Protein AF-0000000072018543 (afdb_homodimer)

Structure (mmCIF, N/CA/C/O backbone):
data_AF-0000000072018543-model_v1
#
loop_
_entity.id
_entity.type
_entity.pdbx_description
1 polymer 'SCAN box domain-containing protein'
#
loop_
_atom_site.group_PDB
_atom_site.id
_atom_site.type_symbol
_atom_site.label_atom_id
_atom_site.label_alt_id
_atom_site.label_comp_id
_atom_site.label_asym_id
_atom_site.label_entity_id
_atom_site.label_seq_id
_atom_site.pdbx_PDB_ins_code
_atom_site.Cartn_x
_atom_site.Cartn_y
_atom_site.Cartn_z
_atom_site.occupancy
_atom_site.B_iso_or_equiv
_atom_site.auth_seq_id
_atom_site.auth_comp_id
_atom_site.auth_asym_id
_atom_site.auth_atom_id
_atom_site.pdbx_PDB_model_num
ATOM 1 N N . MET A 1 1 ? -49.094 -39.375 -66.5 1 30.52 1 MET A N 1
ATOM 2 C CA . MET A 1 1 ? -47.906 -38.562 -66.5 1 30.52 1 MET A CA 1
ATOM 3 C C . MET A 1 1 ? -47.812 -37.625 -65.312 1 30.52 1 MET A C 1
ATOM 5 O O . MET A 1 1 ? -48.375 -36.531 -65.312 1 30.52 1 MET A O 1
ATOM 9 N N . ALA A 1 2 ? -48.031 -38.156 -64.188 1 37.81 2 ALA A N 1
ATOM 10 C CA . ALA A 1 2 ? -48.281 -37.562 -62.844 1 37.81 2 ALA A CA 1
ATOM 11 C C . ALA A 1 2 ? -47.062 -36.75 -62.375 1 37.81 2 ALA A C 1
ATOM 13 O O . ALA A 1 2 ? -45.969 -37.281 -62.25 1 37.81 2 ALA A O 1
ATOM 14 N N . THR A 1 3 ? -46.938 -35.469 -62.875 1 37.09 3 THR A N 1
ATOM 15 C CA . THR A 1 3 ? -45.906 -34.469 -62.625 1 37.09 3 THR A CA 1
ATOM 16 C C . THR A 1 3 ? -45.719 -34.25 -61.125 1 37.09 3 THR A C 1
ATOM 18 O O . THR A 1 3 ? -46.656 -33.812 -60.438 1 37.09 3 THR A O 1
ATOM 21 N N . ASP A 1 4 ? -45.156 -35.188 -60.406 1 33.31 4 ASP A N 1
ATOM 22 C CA . ASP A 1 4 ? -44.844 -35.188 -59 1 33.31 4 ASP A CA 1
ATOM 23 C C . ASP A 1 4 ? -44.156 -33.906 -58.562 1 33.31 4 ASP A C 1
ATOM 25 O O . ASP A 1 4 ? -43.156 -33.5 -59.156 1 33.31 4 ASP A O 1
ATOM 29 N N . LEU A 1 5 ? -44.938 -32.844 -58.281 1 35.66 5 LEU A N 1
ATOM 30 C CA . LEU A 1 5 ? -44.562 -31.562 -57.719 1 35.66 5 LEU A CA 1
ATOM 31 C C . LEU A 1 5 ? -43.594 -31.734 -56.562 1 35.66 5 LEU A C 1
ATOM 33 O O . LEU A 1 5 ? -43.938 -32.312 -55.531 1 35.66 5 LEU A O 1
ATOM 37 N N . ILE A 1 6 ? -42.312 -32.125 -56.812 1 38.75 6 ILE A N 1
ATOM 38 C CA . ILE A 1 6 ? -41.219 -32.219 -55.844 1 38.75 6 ILE A CA 1
ATOM 39 C C . ILE A 1 6 ? -41.156 -30.906 -55.031 1 38.75 6 ILE A C 1
ATOM 41 O O . ILE A 1 6 ? -40.906 -29.844 -55.594 1 38.75 6 ILE A O 1
ATOM 45 N N . GLN A 1 7 ? -42.125 -30.578 -54.188 1 34.66 7 GLN A N 1
ATOM 46 C CA . GLN A 1 7 ? -42 -29.438 -53.281 1 34.66 7 GLN A CA 1
ATOM 47 C C . GLN A 1 7 ? -40.625 -29.422 -52.594 1 34.66 7 GLN A C 1
ATOM 49 O O . GLN A 1 7 ? -40.281 -30.391 -51.906 1 34.66 7 GLN A O 1
ATOM 54 N N . GLU A 1 8 ? -39.562 -28.859 -53.125 1 34.97 8 GLU A N 1
ATOM 55 C CA . GLU A 1 8 ? -38.25 -28.609 -52.562 1 34.97 8 GLU A CA 1
ATOM 56 C C . GLU A 1 8 ? -38.312 -27.984 -51.188 1 34.97 8 GLU A C 1
ATOM 58 O O . GLU A 1 8 ? -38.969 -26.953 -51 1 34.97 8 GLU A O 1
ATOM 63 N N . GLY A 1 9 ? -38.5 -28.703 -50.125 1 35.47 9 GLY A N 1
ATOM 64 C CA . GLY A 1 9 ? -38.469 -28.312 -48.719 1 35.47 9 GLY A CA 1
ATOM 65 C C . GLY A 1 9 ? -37.312 -27.375 -48.406 1 35.47 9 GLY A C 1
ATOM 66 O O . GLY A 1 9 ? -36.156 -27.656 -48.75 1 35.47 9 GLY A O 1
ATOM 67 N N . GLN A 1 10 ? -37.5 -26.047 -48.469 1 36.09 10 GLN A N 1
ATOM 68 C CA . GLN A 1 10 ? -36.562 -24.984 -48.094 1 36.09 10 GLN A CA 1
ATOM 69 C C . GLN A 1 10 ? -35.906 -25.297 -46.75 1 36.09 10 GLN A C 1
ATOM 71 O O . GLN A 1 10 ? -36.562 -25.578 -45.75 1 36.09 10 GLN A O 1
ATOM 76 N N . GLN A 1 11 ? -34.875 -26.109 -46.719 1 34.44 11 GLN A N 1
ATOM 77 C CA . GLN A 1 11 ? -34.031 -26.328 -45.531 1 34.44 11 GLN A CA 1
ATOM 78 C C . GLN A 1 11 ? -33.688 -25 -44.844 1 34.44 11 GLN A C 1
ATOM 80 O O . GLN A 1 11 ? -33.188 -24.078 -45.5 1 34.44 11 GLN A O 1
ATOM 85 N N . GLU A 1 12 ? -34.562 -24.484 -44 1 39.22 12 GLU A N 1
ATOM 86 C CA . GLU A 1 12 ? -34.219 -23.375 -43.125 1 39.22 12 GLU A CA 1
ATOM 87 C C . GLU A 1 12 ? -32.781 -23.5 -42.594 1 39.22 12 GLU A C 1
ATOM 89 O O . GLU A 1 12 ? -32.406 -24.547 -42.062 1 39.22 12 GLU A O 1
ATOM 94 N N . GLY A 1 13 ? -31.797 -22.953 -43.25 1 35.72 13 GLY A N 1
ATOM 95 C CA . GLY A 1 13 ? -30.422 -22.875 -42.812 1 35.72 13 GLY A CA 1
ATOM 96 C C . GLY A 1 13 ? -30.281 -22.672 -41.312 1 35.72 13 GLY A C 1
ATOM 97 O O . GLY A 1 13 ? -31.25 -22.312 -40.656 1 35.72 13 GLY A O 1
ATOM 98 N N . PRO A 1 14 ? -29.312 -23.453 -40.75 1 40.31 14 PRO A N 1
ATOM 99 C CA . PRO A 1 14 ? -29.078 -23.359 -39.312 1 40.31 14 PRO A CA 1
ATOM 100 C C . PRO A 1 14 ? -29.156 -21.938 -38.781 1 40.31 14 PRO A C 1
ATOM 102 O O . PRO A 1 14 ? -28.812 -20.984 -39.469 1 40.31 14 PRO A O 1
ATOM 105 N N . ALA A 1 15 ? -30.156 -21.578 -38.031 1 37.12 15 ALA A N 1
ATOM 106 C CA . ALA A 1 15 ? -30.219 -20.344 -37.219 1 37.12 15 ALA A CA 1
ATOM 107 C C . ALA A 1 15 ? -28.828 -19.953 -36.75 1 37.12 15 ALA A C 1
ATOM 109 O O . ALA A 1 15 ? -28.141 -20.75 -36.094 1 37.12 15 ALA A O 1
ATOM 110 N N . MET A 1 16 ? -28.047 -19.172 -37.5 1 35.56 16 MET A N 1
ATOM 111 C CA . MET A 1 16 ? -26.875 -18.531 -36.906 1 35.56 16 MET A CA 1
ATOM 112 C C . MET A 1 16 ? -27.172 -18.047 -35.5 1 35.56 16 MET A C 1
ATOM 114 O O . MET A 1 16 ? -28.047 -17.188 -35.312 1 35.56 16 MET A O 1
ATOM 118 N N . VAL A 1 17 ? -27.188 -18.859 -34.562 1 33.62 17 VAL A N 1
ATOM 119 C CA . VAL A 1 17 ? -27.156 -18.406 -33.156 1 33.62 17 VAL A CA 1
ATOM 120 C C . VAL A 1 17 ? -26.312 -17.125 -33.062 1 33.62 17 VAL A C 1
ATOM 122 O O . VAL A 1 17 ? -25.125 -17.141 -33.406 1 33.62 17 VAL A O 1
ATOM 125 N N . LYS A 1 18 ? -26.828 -15.953 -33.375 1 33.81 18 LYS A N 1
ATOM 126 C CA . LYS A 1 18 ? -26.188 -14.711 -32.938 1 33.81 18 LYS A CA 1
ATOM 127 C C . LYS A 1 18 ? -25.531 -14.883 -31.562 1 33.81 18 LYS A C 1
ATOM 129 O O . LYS A 1 18 ? -26.203 -15.047 -30.547 1 33.81 18 LYS A O 1
ATOM 134 N N . VAL A 1 19 ? -24.5 -15.648 -31.469 1 35.28 19 VAL A N 1
ATOM 135 C CA . VAL A 1 19 ? -23.672 -15.57 -30.266 1 35.28 19 VAL A CA 1
ATOM 136 C C . VAL A 1 19 ? -23.688 -14.141 -29.734 1 35.28 19 VAL A C 1
ATOM 138 O O . VAL A 1 19 ? -23.312 -13.195 -30.438 1 35.28 19 VAL A O 1
ATOM 141 N N . GLU A 1 20 ? -24.5 -13.648 -28.969 1 36.84 20 GLU A N 1
ATOM 142 C CA . GLU A 1 20 ? -24.438 -12.461 -28.109 1 36.84 20 GLU A CA 1
ATOM 143 C C . GLU A 1 20 ? -23.016 -12.141 -27.703 1 36.84 20 GLU A C 1
ATOM 145 O O . GLU A 1 20 ? -22.562 -12.57 -26.641 1 36.84 20 GLU A O 1
ATOM 150 N N . GLU A 1 21 ? -22.016 -12.305 -28.391 1 42.59 21 GLU A N 1
ATOM 151 C CA . GLU A 1 21 ? -20.609 -11.914 -28.312 1 42.59 21 GLU A CA 1
ATOM 152 C C . GLU A 1 21 ? -20.469 -10.492 -27.781 1 42.59 21 GLU A C 1
ATOM 154 O O . GLU A 1 21 ? -19.391 -10.102 -27.328 1 42.59 21 GLU A O 1
ATOM 159 N N . ASP A 1 22 ? -21.453 -9.695 -27.953 1 43.91 22 ASP A N 1
ATOM 160 C CA . ASP A 1 22 ? -21.281 -8.289 -27.578 1 43.91 22 ASP A CA 1
ATOM 161 C C . ASP A 1 22 ? -21.141 -8.133 -26.062 1 43.91 22 ASP A C 1
ATOM 163 O O . ASP A 1 22 ? -20.422 -7.262 -25.594 1 43.91 22 ASP A O 1
ATOM 167 N N . HIS A 1 23 ? -21.953 -8.922 -25.359 1 47.19 23 HIS A N 1
ATOM 168 C CA . HIS A 1 23 ? -21.906 -8.734 -23.906 1 47.19 23 HIS A CA 1
ATOM 169 C C . HIS A 1 23 ? -20.562 -9.172 -23.344 1 47.19 23 HIS A C 1
ATOM 171 O O . HIS A 1 23 ? -20.031 -8.539 -22.422 1 47.19 23 HIS A O 1
ATOM 177 N N . PHE A 1 24 ? -20.031 -10.266 -23.812 1 44.81 24 PHE A N 1
ATOM 178 C CA . PHE A 1 24 ? -18.75 -10.75 -23.312 1 44.81 24 PHE A CA 1
ATOM 179 C C . PHE A 1 24 ? -17.641 -9.766 -23.656 1 44.81 24 PHE A C 1
ATOM 181 O O . PHE A 1 24 ? -16.766 -9.5 -22.828 1 44.81 24 PHE A O 1
ATOM 188 N N . TYR A 1 25 ? -17.625 -9.211 -24.922 1 47.44 25 TYR A N 1
ATOM 189 C CA . TYR A 1 25 ? -16.609 -8.25 -25.328 1 47.44 25 TYR A CA 1
ATOM 190 C C . TYR A 1 25 ? -16.719 -6.969 -24.516 1 47.44 25 TYR A C 1
ATOM 192 O O . TYR A 1 25 ? -15.695 -6.332 -24.203 1 47.44 25 TYR A O 1
ATOM 200 N N . VAL A 1 26 ? -18 -6.613 -24.156 1 47.72 26 VAL A N 1
ATOM 201 C CA . VAL A 1 26 ? -18.219 -5.387 -23.391 1 47.72 26 VAL A CA 1
ATOM 202 C C . VAL A 1 26 ? -17.75 -5.59 -21.953 1 47.72 26 VAL A C 1
ATOM 204 O O . VAL A 1 26 ? -17.047 -4.738 -21.391 1 47.72 26 VAL A O 1
ATOM 207 N N . GLN A 1 27 ? -18.062 -6.816 -21.469 1 52.47 27 GLN A N 1
ATOM 208 C CA . GLN A 1 27 ? -17.672 -7.074 -20.094 1 52.47 27 GLN A CA 1
ATOM 209 C C . GLN A 1 27 ? -16.156 -7.141 -19.953 1 52.47 27 GLN A C 1
ATOM 211 O O . GLN A 1 27 ? -15.594 -6.57 -19.016 1 52.47 27 GLN A O 1
ATOM 216 N N . GLU A 1 28 ? -15.555 -7.773 -20.984 1 57.38 28 GLU A N 1
ATOM 217 C CA . GLU A 1 28 ? -14.102 -7.859 -20.969 1 57.38 28 GLU A CA 1
ATOM 218 C C . GLU A 1 28 ? -13.461 -6.492 -21.203 1 57.38 28 GLU A C 1
ATOM 220 O O . GLU A 1 28 ? -12.477 -6.141 -20.547 1 57.38 28 GLU A O 1
ATOM 225 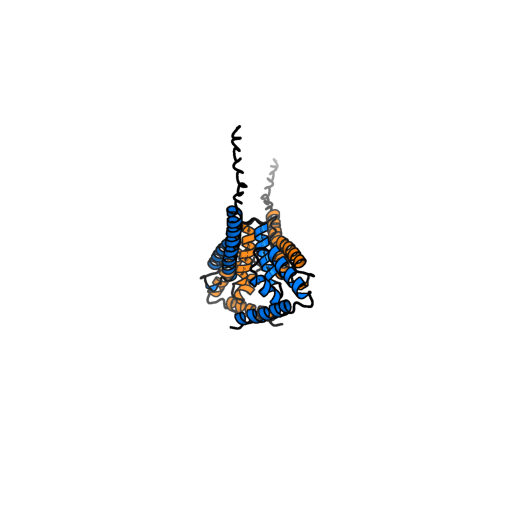N N . THR A 1 29 ? -14.117 -5.77 -22.109 1 57.16 29 THR A N 1
ATOM 226 C CA . THR A 1 29 ? -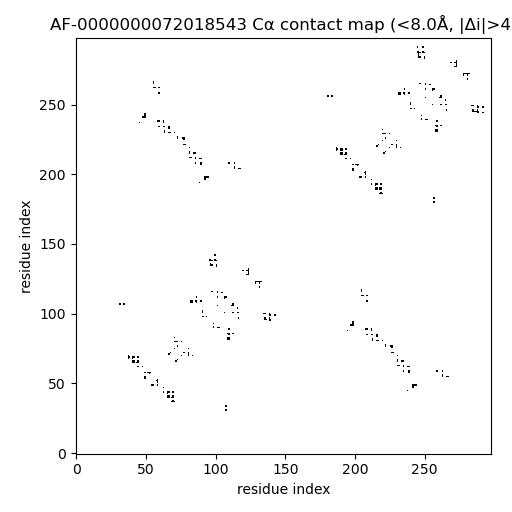13.602 -4.43 -22.375 1 57.16 29 THR A CA 1
ATOM 227 C C . THR A 1 29 ? -13.727 -3.547 -21.141 1 57.16 29 THR A C 1
ATOM 229 O O . THR A 1 29 ? -12.797 -2.811 -20.797 1 57.16 29 THR A O 1
ATOM 232 N N . ASP A 1 30 ? -14.906 -3.691 -20.516 1 62.5 30 ASP A N 1
ATOM 233 C CA . ASP A 1 30 ? -15.117 -2.893 -19.312 1 62.5 30 ASP A CA 1
ATOM 234 C C . ASP A 1 30 ? -14.156 -3.307 -18.203 1 62.5 30 ASP A C 1
ATOM 236 O O . ASP A 1 30 ? -13.625 -2.455 -17.484 1 62.5 30 ASP A O 1
ATOM 240 N N . LEU A 1 31 ? -14 -4.59 -18.125 1 60.69 31 LEU A N 1
ATOM 241 C CA . LEU A 1 31 ? -13.062 -5.086 -17.125 1 60.69 31 LEU A CA 1
ATOM 242 C C . LEU A 1 31 ? -11.641 -4.645 -17.438 1 60.69 31 LEU A C 1
ATOM 244 O O . LEU A 1 31 ? -10.891 -4.254 -16.531 1 60.69 31 LEU A O 1
ATOM 248 N N . GLN A 1 32 ? -11.375 -4.738 -18.734 1 64.25 32 GLN A N 1
ATOM 249 C CA . GLN A 1 32 ? -10.055 -4.309 -19.172 1 64.25 32 GLN A CA 1
ATOM 250 C C . GLN A 1 32 ? -9.875 -2.801 -18.984 1 64.25 32 GLN A C 1
ATOM 252 O O . GLN A 1 32 ? -8.828 -2.344 -18.531 1 64.25 32 GLN A O 1
ATOM 257 N N . LEU A 1 33 ? -10.898 -2.164 -19.344 1 65.81 33 LEU A N 1
ATOM 258 C CA . LEU A 1 33 ? -10.859 -0.716 -19.188 1 65.81 33 LEU A CA 1
ATOM 259 C C . LEU A 1 33 ? -10.758 -0.34 -17.703 1 65.81 33 LEU A C 1
ATOM 261 O O . LEU A 1 33 ? -9.977 0.538 -17.328 1 65.81 33 LEU A O 1
ATOM 265 N N . ASN A 1 34 ? -11.414 -1.122 -16.953 1 74.5 34 ASN A N 1
ATOM 266 C CA . ASN A 1 34 ? -11.391 -0.886 -15.516 1 74.5 34 ASN A CA 1
ATOM 267 C C . ASN A 1 34 ? -10.016 -1.187 -14.922 1 74.5 34 ASN A C 1
ATOM 269 O O . ASN A 1 34 ? -9.523 -0.437 -14.078 1 74.5 34 ASN A O 1
ATOM 273 N N . SER A 1 35 ? -9.5 -2.162 -15.492 1 77.06 35 SER A N 1
ATOM 274 C CA . SER A 1 35 ? -8.18 -2.553 -15.008 1 77.06 35 SER A CA 1
ATOM 275 C C . SER A 1 35 ? -7.125 -1.525 -15.391 1 77.06 35 SER A C 1
ATOM 277 O O . SER A 1 35 ? -6.258 -1.181 -14.586 1 77.06 35 SER A O 1
ATOM 279 N N . GLN A 1 36 ? -7.25 -1.11 -16.656 1 79.75 36 GLN A N 1
ATOM 280 C CA . GLN A 1 36 ? -6.309 -0.105 -17.125 1 79.75 36 GLN A CA 1
ATOM 281 C C . GLN A 1 36 ? -6.449 1.197 -16.344 1 79.75 36 GLN A C 1
ATOM 283 O O . GLN A 1 36 ? -5.449 1.805 -15.961 1 79.75 36 GLN A O 1
ATOM 288 N N . SER A 1 37 ? -7.625 1.51 -16.156 1 85.19 37 SER A N 1
ATOM 289 C CA . SER A 1 37 ? -7.895 2.715 -15.375 1 85.19 37 SER A CA 1
ATOM 290 C C . SER A 1 37 ? -7.363 2.582 -13.953 1 85.19 37 SER A C 1
ATOM 292 O O . SER A 1 37 ? -6.742 3.506 -13.43 1 85.19 37 SER A O 1
ATOM 294 N N . ASN A 1 38 ? -7.574 1.46 -13.438 1 87 38 ASN A N 1
ATOM 295 C CA . ASN A 1 38 ? -7.113 1.222 -12.078 1 87 38 ASN A CA 1
ATOM 296 C C . ASN A 1 38 ? -5.598 1.356 -11.961 1 87 38 ASN A C 1
ATOM 298 O O . ASN A 1 38 ? -5.09 1.883 -10.969 1 87 38 ASN A O 1
ATOM 302 N N . GLN A 1 39 ? -4.93 0.903 -12.984 1 87.94 39 GLN A N 1
ATOM 303 C CA . GLN A 1 39 ? -3.475 1.002 -13 1 87.94 39 GLN A CA 1
ATOM 304 C C . GLN A 1 39 ? -3.023 2.459 -13.016 1 87.94 39 GLN A C 1
ATOM 306 O O . GLN A 1 39 ? -2.062 2.826 -12.336 1 87.94 39 GLN A O 1
ATOM 311 N N . ILE A 1 40 ? -3.705 3.221 -13.766 1 91.94 40 ILE A N 1
ATOM 312 C CA . ILE A 1 40 ? -3.383 4.641 -13.852 1 91.94 40 ILE A CA 1
ATOM 313 C C . ILE A 1 40 ? -3.625 5.309 -12.5 1 91.94 40 ILE A C 1
ATOM 315 O O . ILE A 1 40 ? -2.773 6.055 -12.008 1 91.94 40 ILE A O 1
ATOM 319 N N . PHE A 1 41 ? -4.73 5.047 -11.906 1 94.19 41 PHE A N 1
ATOM 320 C CA . PHE A 1 41 ? -5.07 5.637 -10.617 1 94.19 41 PHE A CA 1
ATOM 321 C C . PHE A 1 41 ? -4.113 5.16 -9.539 1 94.19 41 PHE A C 1
ATOM 323 O O . PHE A 1 41 ? -3.693 5.941 -8.68 1 94.19 41 PHE A O 1
ATOM 330 N N . HIS A 1 42 ? -3.811 3.924 -9.625 1 93.94 42 HIS A N 1
ATOM 331 C CA . HIS A 1 42 ? -2.826 3.355 -8.711 1 93.94 42 HIS A CA 1
ATOM 332 C C . HIS A 1 42 ? -1.497 4.098 -8.805 1 93.94 42 HIS A C 1
ATOM 334 O O . HIS A 1 42 ? -0.905 4.449 -7.777 1 93.94 42 HIS A O 1
ATOM 340 N N . GLN A 1 43 ? -1.022 4.332 -10.016 1 92.62 43 GLN A N 1
ATOM 341 C CA . GLN A 1 43 ? 0.244 5.023 -10.234 1 92.62 43 GLN A CA 1
ATOM 342 C C . GLN A 1 43 ? 0.186 6.457 -9.719 1 92.62 43 GLN A C 1
ATOM 344 O O . GLN A 1 43 ? 1.146 6.949 -9.125 1 92.62 43 GLN A O 1
ATOM 349 N N . ARG A 1 44 ? -0.891 7.086 -9.953 1 94.75 44 ARG A N 1
ATOM 350 C CA . ARG A 1 44 ? -1.058 8.461 -9.484 1 94.75 44 ARG A CA 1
ATOM 351 C C . ARG A 1 44 ? -1.008 8.531 -7.961 1 94.75 44 ARG A C 1
ATOM 353 O O . ARG A 1 44 ? -0.448 9.477 -7.398 1 94.75 44 ARG A O 1
ATOM 360 N N . PHE A 1 45 ? -1.62 7.562 -7.375 1 96.81 45 PHE A N 1
ATOM 361 C CA . PHE A 1 45 ? -1.646 7.5 -5.918 1 96.81 45 PHE A CA 1
ATOM 362 C C . PHE A 1 45 ? -0.25 7.246 -5.359 1 96.81 45 PHE A C 1
ATOM 364 O O . PHE A 1 45 ? 0.174 7.91 -4.41 1 96.81 45 PHE A O 1
ATOM 371 N N . ARG A 1 46 ? 0.479 6.371 -5.992 1 94.12 46 ARG A N 1
ATOM 372 C CA . ARG A 1 46 ? 1.782 5.965 -5.473 1 94.12 46 ARG A CA 1
ATOM 373 C C . ARG A 1 46 ? 2.865 6.961 -5.879 1 94.12 46 ARG A C 1
ATOM 375 O O . ARG A 1 46 ? 3.867 7.113 -5.176 1 94.12 46 ARG A O 1
ATOM 382 N N . LEU A 1 47 ? 2.707 7.648 -6.938 1 93.75 47 LEU A N 1
ATOM 383 C CA . LEU A 1 47 ? 3.727 8.562 -7.438 1 93.75 47 LEU A CA 1
ATOM 384 C C . LEU A 1 47 ? 3.467 9.984 -6.957 1 93.75 47 LEU A C 1
ATOM 386 O O . LEU A 1 47 ? 4.262 10.891 -7.223 1 93.75 47 LEU A O 1
ATOM 390 N N . PHE A 1 48 ? 2.439 10.18 -6.246 1 96.56 48 PHE A N 1
ATOM 391 C CA . PHE A 1 48 ? 2.154 11.492 -5.68 1 96.56 48 PHE A CA 1
ATOM 392 C C . PHE A 1 48 ? 3.295 11.953 -4.781 1 96.56 48 PHE A C 1
ATOM 394 O O . PHE A 1 48 ? 3.854 11.156 -4.02 1 96.56 48 PHE A O 1
ATOM 401 N N . ARG A 1 49 ? 3.592 13.25 -4.883 1 94.81 49 ARG A N 1
ATOM 402 C CA . ARG A 1 49 ? 4.699 13.789 -4.102 1 94.81 49 ARG A CA 1
ATOM 403 C C . ARG A 1 49 ? 4.207 14.836 -3.107 1 94.81 49 ARG A C 1
ATOM 405 O O . ARG A 1 49 ? 3.332 15.648 -3.428 1 94.81 49 ARG A O 1
ATOM 412 N N . TYR A 1 50 ? 4.855 14.82 -2.027 1 94.44 50 TYR A N 1
ATOM 413 C CA . TYR A 1 50 ? 4.516 15.773 -0.977 1 94.44 50 TYR A CA 1
ATOM 414 C C . TYR A 1 50 ? 4.695 17.203 -1.465 1 94.44 50 TYR A C 1
ATOM 416 O O . TYR A 1 50 ? 3.889 18.094 -1.143 1 94.44 50 TYR A O 1
ATOM 424 N N . GLN A 1 51 ? 5.648 17.391 -2.234 1 91.31 51 GLN A N 1
ATOM 425 C CA . GLN A 1 51 ? 6.031 18.719 -2.703 1 91.31 51 GLN A CA 1
ATOM 426 C C . GLN A 1 51 ? 4.949 19.312 -3.596 1 91.31 51 GLN A C 1
ATOM 428 O O . GLN A 1 51 ? 4.941 20.516 -3.846 1 91.31 51 GLN A O 1
ATOM 433 N N . GLU A 1 52 ? 4.109 18.531 -4.105 1 91.75 52 GLU A N 1
ATOM 434 C CA . GLU A 1 52 ? 3.035 18.984 -4.984 1 91.75 52 GLU A CA 1
ATOM 435 C C . GLU A 1 52 ? 1.979 19.766 -4.207 1 91.75 52 GLU A C 1
ATOM 437 O O . GLU A 1 52 ? 1.059 20.344 -4.797 1 91.75 52 GLU A O 1
ATOM 442 N N . THR A 1 53 ? 2.121 19.859 -2.922 1 93.75 53 THR A N 1
ATOM 443 C CA . THR A 1 53 ? 1.144 20.547 -2.078 1 93.75 53 THR A CA 1
ATOM 444 C C . THR A 1 53 ? 1.836 21.469 -1.083 1 93.75 53 THR A C 1
ATOM 446 O O . THR A 1 53 ? 2.998 21.25 -0.731 1 93.75 53 THR A O 1
ATOM 449 N N . PRO A 1 54 ? 1.146 22.453 -0.551 1 92.31 54 PRO A N 1
ATOM 450 C CA . PRO A 1 54 ? 1.76 23.453 0.326 1 92.31 54 PRO A CA 1
ATOM 451 C C . PRO A 1 54 ? 1.991 22.938 1.743 1 92.31 54 PRO A C 1
ATOM 453 O O . PRO A 1 54 ? 2.809 23.5 2.482 1 92.31 54 PRO A O 1
ATOM 456 N N . GLY A 1 55 ? 1.251 21.875 2.107 1 93.69 55 GLY A N 1
ATOM 457 C CA . GLY A 1 55 ? 1.358 21.391 3.473 1 93.69 55 GLY A CA 1
ATOM 458 C C . GLY A 1 55 ? 0.822 19.984 3.645 1 93.69 55 GLY A C 1
ATOM 459 O O . GLY A 1 55 ? 0.298 19.391 2.697 1 93.69 55 GLY A O 1
ATOM 460 N N . PRO A 1 56 ? 0.956 19.562 4.871 1 95.94 56 PRO A N 1
ATOM 461 C CA . PRO A 1 56 ? 0.594 18.156 5.129 1 95.94 56 PRO A CA 1
ATOM 462 C C . PRO A 1 56 ? -0.91 17.922 5.039 1 95.94 56 PRO A C 1
ATOM 464 O O . PRO A 1 56 ? -1.338 16.844 4.59 1 95.94 56 PRO A O 1
ATOM 467 N N . ARG A 1 57 ? -1.714 18.875 5.445 1 97 57 ARG A N 1
ATOM 468 C CA . ARG A 1 57 ? -3.162 18.688 5.398 1 97 57 ARG A CA 1
ATOM 469 C C . ARG A 1 57 ? -3.654 18.578 3.961 1 97 57 ARG A C 1
ATOM 471 O O . ARG A 1 57 ? -4.473 17.703 3.652 1 97 57 ARG A O 1
ATOM 478 N N . GLU A 1 58 ? -3.119 19.422 3.104 1 97.31 58 GLU A N 1
ATOM 479 C CA . GLU A 1 58 ? -3.486 19.359 1.691 1 97.31 58 GLU A CA 1
ATOM 480 C C . GLU A 1 58 ? -2.936 18.109 1.026 1 97.31 58 GLU A C 1
ATOM 482 O O . GLU A 1 58 ? -3.594 17.516 0.167 1 97.31 58 GLU A O 1
ATOM 487 N N . ALA A 1 59 ? -1.702 17.75 1.386 1 97.06 59 ALA A N 1
ATOM 488 C CA . ALA A 1 59 ? -1.126 16.516 0.863 1 97.06 59 ALA A CA 1
ATOM 489 C C . ALA A 1 59 ? -1.996 15.312 1.216 1 97.06 59 ALA A C 1
ATOM 491 O O . ALA A 1 59 ? -2.275 14.469 0.361 1 97.06 59 ALA A O 1
ATOM 492 N N . LEU A 1 60 ? -2.455 15.266 2.438 1 97.94 60 LEU A N 1
ATOM 493 C CA . LEU A 1 60 ? -3.299 14.164 2.889 1 97.94 60 LEU A CA 1
ATOM 494 C C . LEU A 1 60 ? -4.629 14.156 2.139 1 97.94 60 LEU A C 1
ATOM 496 O O . LEU A 1 60 ? -5.129 13.094 1.769 1 97.94 60 LEU A O 1
ATOM 500 N N . ARG A 1 61 ? -5.184 15.25 1.927 1 97.38 61 ARG A N 1
ATOM 501 C CA . ARG A 1 61 ? -6.445 15.367 1.201 1 97.38 61 ARG A CA 1
ATOM 502 C C . ARG A 1 61 ? -6.312 14.844 -0.223 1 97.38 61 ARG A C 1
ATOM 504 O O . ARG A 1 61 ? -7.16 14.078 -0.69 1 97.38 61 ARG A O 1
ATOM 511 N N . ARG A 1 62 ? -5.273 15.266 -0.883 1 97 62 ARG A N 1
ATOM 512 C CA . ARG A 1 62 ? -5.023 14.828 -2.252 1 97 62 ARG A CA 1
ATOM 513 C C . ARG A 1 62 ? -4.805 13.312 -2.312 1 97 62 ARG A C 1
ATOM 515 O O . ARG A 1 62 ? -5.336 12.641 -3.197 1 97 62 ARG A O 1
ATOM 522 N N . LEU A 1 63 ? -4.074 12.828 -1.358 1 97.62 63 LEU A N 1
ATOM 523 C CA . LEU A 1 63 ? -3.826 11.398 -1.307 1 97.62 63 LEU A CA 1
ATOM 524 C C . LEU A 1 63 ? -5.125 10.625 -1.104 1 97.62 63 LEU A C 1
ATOM 526 O O . LEU A 1 63 ? -5.328 9.57 -1.706 1 97.62 63 LEU A O 1
ATOM 530 N N . ARG A 1 64 ? -5.961 11.125 -0.288 1 97.56 64 ARG A N 1
ATOM 531 C CA . ARG A 1 64 ? -7.246 10.477 -0.052 1 97.56 64 ARG A CA 1
ATOM 532 C C . ARG A 1 64 ? -8.078 10.422 -1.33 1 97.56 64 ARG A C 1
ATOM 534 O O . ARG A 1 64 ? -8.711 9.414 -1.621 1 97.56 64 ARG A O 1
ATOM 541 N N . GLU A 1 65 ? -8.039 11.484 -2.012 1 97.38 65 GLU A N 1
ATOM 542 C CA . GLU A 1 65 ? -8.766 11.531 -3.277 1 97.38 65 GLU A CA 1
ATOM 543 C C . GLU A 1 65 ? -8.195 10.531 -4.277 1 97.38 65 GLU A C 1
ATOM 545 O O . GLU A 1 65 ? -8.945 9.781 -4.906 1 97.38 65 GLU A O 1
ATOM 550 N N . LEU A 1 66 ? -6.914 10.555 -4.395 1 96.44 66 LEU A N 1
ATOM 551 C CA . LEU A 1 66 ? -6.246 9.625 -5.301 1 96.44 66 LEU A CA 1
ATOM 552 C C . LEU A 1 66 ? -6.488 8.18 -4.875 1 96.44 66 LEU A C 1
ATOM 554 O O . LEU A 1 66 ? -6.73 7.312 -5.711 1 96.44 66 LEU A O 1
ATOM 558 N N . GLY A 1 67 ? -6.328 7.941 -3.529 1 97.5 67 GLY A N 1
ATOM 559 C CA . GLY A 1 67 ? -6.617 6.613 -3.016 1 97.5 67 GLY A CA 1
ATOM 560 C C . GLY A 1 67 ? -8.031 6.152 -3.316 1 97.5 67 GLY A C 1
ATOM 561 O O . GLY A 1 67 ? -8.25 4.988 -3.666 1 97.5 67 GLY A O 1
ATOM 562 N N . ARG A 1 68 ? -8.93 6.961 -3.176 1 96.56 68 ARG A N 1
ATOM 563 C CA . ARG A 1 68 ? -10.32 6.648 -3.475 1 96.56 68 ARG A CA 1
ATOM 564 C C . ARG A 1 68 ? -10.5 6.281 -4.945 1 96.56 68 ARG A C 1
ATOM 566 O O . ARG A 1 68 ? -11.242 5.355 -5.273 1 96.56 68 ARG A O 1
ATOM 573 N N . GLN A 1 69 ? -9.883 7.012 -5.789 1 95.31 69 GLN A N 1
ATOM 574 C CA . GLN A 1 69 ? -9.945 6.711 -7.215 1 95.31 69 GLN A CA 1
ATOM 575 C C . GLN A 1 69 ? -9.344 5.34 -7.512 1 95.31 69 GLN A C 1
ATOM 577 O O . GLN A 1 69 ? -9.891 4.582 -8.32 1 95.31 69 GLN A O 1
ATOM 582 N N . TRP A 1 70 ? -8.289 5.078 -6.805 1 95.44 70 TRP A N 1
ATOM 583 C CA . TRP A 1 70 ? -7.598 3.811 -7.016 1 95.44 70 TRP A CA 1
ATOM 584 C C . TRP A 1 70 ? -8.422 2.643 -6.48 1 95.44 70 TRP A C 1
ATOM 586 O O . TRP A 1 70 ? -8.727 1.701 -7.219 1 95.44 70 TRP A O 1
ATOM 596 N N . LEU A 1 71 ? -8.844 2.701 -5.27 1 95.19 71 LEU A N 1
ATOM 597 C CA . LEU A 1 71 ? -9.508 1.584 -4.609 1 95.19 71 LEU A CA 1
ATOM 598 C C . LEU A 1 71 ? -10.977 1.517 -5.008 1 95.19 71 LEU A C 1
ATOM 600 O O . LEU A 1 71 ? -11.625 0.476 -4.852 1 95.19 71 LEU A O 1
ATOM 604 N N . SER A 1 72 ? -11.516 2.602 -5.449 1 93.94 72 SER A N 1
ATOM 605 C CA . SER A 1 72 ? -12.898 2.691 -5.891 1 93.94 72 SER A CA 1
ATOM 606 C C . SER A 1 72 ? -13.836 1.977 -4.918 1 93.94 72 SER A C 1
ATOM 608 O O . SER A 1 72 ? -14.578 1.075 -5.316 1 93.94 72 SER A O 1
ATOM 610 N N . PRO A 1 73 ? -13.961 2.492 -3.686 1 94.12 73 PRO A N 1
ATOM 611 C CA . PRO A 1 73 ? -14.797 1.847 -2.674 1 94.12 73 PRO A CA 1
ATOM 612 C C . PRO A 1 73 ? -16.281 1.824 -3.062 1 94.12 73 PRO A C 1
ATOM 614 O O . PRO A 1 73 ? -17.047 1.022 -2.529 1 94.12 73 PRO A O 1
ATOM 617 N N . GLU A 1 74 ? -16.703 2.654 -3.955 1 93 74 GLU A N 1
ATOM 618 C CA . GLU A 1 74 ? -18.078 2.695 -4.406 1 93 74 GLU A CA 1
ATOM 619 C C . GLU A 1 74 ? -18.422 1.478 -5.262 1 93 74 GLU A C 1
ATOM 621 O O . GLU A 1 74 ? -19.578 1.042 -5.301 1 93 74 GLU A O 1
ATOM 626 N N . THR A 1 75 ? -17.438 0.957 -5.93 1 92.62 75 THR A N 1
ATOM 627 C CA . THR A 1 75 ? -17.688 -0.136 -6.863 1 92.62 75 THR A CA 1
ATOM 628 C C . THR A 1 75 ? -17.078 -1.436 -6.348 1 92.62 75 THR A C 1
ATOM 630 O O . THR A 1 75 ? -17.609 -2.518 -6.586 1 92.62 75 THR A O 1
ATOM 633 N N . HIS A 1 76 ? -16.016 -1.307 -5.535 1 94.31 76 HIS A N 1
ATOM 634 C CA . HIS A 1 76 ? -15.297 -2.488 -5.074 1 94.31 76 HIS A CA 1
ATOM 635 C C . HIS A 1 76 ? -15.727 -2.877 -3.664 1 94.31 76 HIS A C 1
ATOM 637 O O . HIS A 1 76 ? -16 -2.008 -2.83 1 94.31 76 HIS A O 1
ATOM 643 N N . THR A 1 77 ? -15.773 -4.211 -3.514 1 95.12 77 THR A N 1
ATOM 644 C CA . THR A 1 77 ? -16.031 -4.719 -2.17 1 95.12 77 THR A CA 1
ATOM 645 C C . THR A 1 77 ? -14.75 -4.691 -1.33 1 95.12 77 THR A C 1
ATOM 647 O O . THR A 1 77 ? -13.672 -4.406 -1.846 1 95.12 77 THR A O 1
ATOM 650 N N . LYS A 1 78 ? -14.867 -4.98 -0.072 1 97 78 LYS A N 1
ATOM 651 C CA . LYS A 1 78 ? -13.711 -4.992 0.811 1 97 78 LYS A CA 1
ATOM 652 C C . LYS A 1 78 ? -12.688 -6.035 0.362 1 97 78 LYS A C 1
ATOM 654 O O . LYS A 1 78 ? -11.477 -5.785 0.397 1 97 78 LYS A O 1
ATOM 659 N N . GLU A 1 79 ? -13.281 -7.168 -0.135 1 95.31 79 GLU A N 1
ATOM 660 C CA . GLU A 1 79 ? -12.398 -8.234 -0.601 1 95.31 79 GLU A CA 1
ATOM 661 C C . GLU A 1 79 ? -11.656 -7.824 -1.868 1 95.31 79 GLU A C 1
ATOM 663 O O . GLU A 1 79 ? -10.492 -8.18 -2.057 1 95.31 79 GLU A O 1
ATOM 668 N N . GLN A 1 80 ? -12.281 -7.148 -2.672 1 94.25 80 GLN A N 1
ATOM 669 C CA . GLN A 1 80 ? -11.672 -6.656 -3.902 1 94.25 80 GLN A CA 1
ATOM 670 C C . GLN A 1 80 ? -10.602 -5.613 -3.605 1 94.25 80 GLN A C 1
ATOM 672 O O . GLN A 1 80 ? -9.547 -5.594 -4.246 1 94.25 80 GLN A O 1
ATOM 677 N N . ILE A 1 81 ? -10.875 -4.73 -2.65 1 96.56 81 ILE A N 1
ATOM 678 C CA . ILE A 1 81 ? -9.891 -3.738 -2.238 1 96.56 81 ILE A CA 1
ATOM 679 C C . ILE A 1 81 ? -8.656 -4.438 -1.666 1 96.56 81 ILE A C 1
ATOM 681 O O . ILE A 1 81 ? -7.523 -4.094 -2.008 1 96.56 81 ILE A O 1
ATOM 685 N N . LEU A 1 82 ? -8.922 -5.426 -0.843 1 96.69 82 LEU A N 1
ATOM 686 C CA . LEU A 1 82 ? -7.844 -6.242 -0.304 1 96.69 82 LEU A CA 1
ATOM 687 C C . LEU A 1 82 ? -7.023 -6.871 -1.427 1 96.69 82 LEU A C 1
ATOM 689 O O . LEU A 1 82 ? -5.793 -6.887 -1.369 1 96.69 82 LEU A O 1
ATOM 693 N N . GLY A 1 83 ? -7.699 -7.352 -2.4 1 96.44 83 GLY A N 1
ATOM 694 C CA . GLY A 1 83 ? -7.035 -7.961 -3.541 1 96.44 83 GLY A CA 1
ATOM 695 C C . GLY A 1 83 ? -6.102 -7.008 -4.266 1 96.44 83 GLY A C 1
ATOM 696 O O . GLY A 1 83 ? -5.02 -7.406 -4.711 1 96.44 83 GLY A O 1
ATOM 697 N N . LEU A 1 84 ? -6.551 -5.789 -4.383 1 94.25 84 LEU A N 1
ATOM 698 C CA . LEU A 1 84 ? -5.727 -4.781 -5.035 1 94.25 84 LEU A CA 1
ATOM 699 C C . LEU A 1 84 ? -4.426 -4.562 -4.27 1 94.25 84 LEU A C 1
ATOM 701 O O . LEU A 1 84 ? -3.348 -4.508 -4.867 1 94.25 84 LEU A O 1
ATOM 705 N N . LEU A 1 85 ? -4.5 -4.531 -2.98 1 95.62 85 LEU A N 1
ATOM 706 C CA . LEU A 1 85 ? -3.33 -4.312 -2.137 1 95.62 85 LEU A CA 1
ATOM 707 C C . LEU A 1 85 ? -2.432 -5.543 -2.125 1 95.62 85 LEU A C 1
ATOM 709 O O . LEU A 1 85 ? -1.204 -5.422 -2.139 1 95.62 85 LEU A O 1
ATOM 713 N N . VAL A 1 86 ? -3.02 -6.641 -2.039 1 97.19 86 VAL A N 1
ATOM 714 C CA . VAL A 1 86 ? -2.281 -7.898 -2.037 1 97.19 86 VAL A CA 1
ATOM 715 C C . VAL A 1 86 ? -1.514 -8.047 -3.348 1 97.19 86 VAL A C 1
ATOM 717 O O . VAL A 1 86 ? -0.345 -8.445 -3.35 1 97.19 86 VAL A O 1
ATOM 720 N N . LEU A 1 87 ? -2.191 -7.699 -4.43 1 96.38 87 LEU A N 1
ATOM 721 C CA . LEU A 1 87 ? -1.515 -7.746 -5.719 1 96.38 87 LEU A CA 1
ATOM 722 C C . LEU A 1 87 ? -0.323 -6.793 -5.742 1 96.38 87 LEU A C 1
ATOM 724 O O . LEU A 1 87 ? 0.768 -7.168 -6.18 1 96.38 87 LEU A O 1
ATOM 728 N N . GLU A 1 88 ? -0.509 -5.609 -5.309 1 95.12 88 GLU A N 1
ATOM 729 C CA . GLU A 1 88 ? 0.578 -4.637 -5.242 1 95.12 88 GLU A CA 1
ATOM 730 C C . GLU A 1 88 ? 1.761 -5.188 -4.449 1 95.12 88 GLU A C 1
ATOM 732 O O . GLU A 1 88 ? 2.904 -5.125 -4.91 1 95.12 88 GLU A O 1
ATOM 737 N N . GLN A 1 89 ? 1.463 -5.738 -3.297 1 96 89 GLN A N 1
ATOM 738 C CA . GLN A 1 89 ? 2.518 -6.262 -2.438 1 96 89 GLN A CA 1
ATOM 739 C C . GLN A 1 89 ? 3.156 -7.508 -3.047 1 96 89 GLN A C 1
ATOM 741 O O . GLN A 1 89 ? 4.363 -7.715 -2.924 1 96 89 GLN A O 1
ATOM 746 N N . PHE A 1 90 ? 2.367 -8.344 -3.674 1 97.81 90 PHE A N 1
ATOM 747 C CA . PHE A 1 90 ? 2.867 -9.547 -4.336 1 97.81 90 PHE A CA 1
ATOM 748 C C . PHE A 1 90 ? 3.895 -9.188 -5.406 1 97.81 90 PHE A C 1
ATOM 750 O O . PHE A 1 90 ? 4.965 -9.797 -5.473 1 97.81 90 PHE A O 1
ATOM 757 N N . LEU A 1 91 ? 3.611 -8.188 -6.141 1 94.69 91 LEU A N 1
ATOM 758 C CA . LEU A 1 91 ? 4.516 -7.754 -7.199 1 94.69 91 LEU A CA 1
ATOM 759 C C . LEU A 1 91 ? 5.793 -7.164 -6.609 1 94.69 91 LEU A C 1
ATOM 761 O O . LEU A 1 91 ? 6.883 -7.352 -7.164 1 94.69 91 LEU A O 1
ATOM 765 N N . THR A 1 92 ? 5.645 -6.473 -5.496 1 93.31 92 THR A N 1
ATOM 766 C CA . THR A 1 92 ? 6.762 -5.793 -4.855 1 93.31 92 THR A CA 1
ATOM 767 C C . THR A 1 92 ? 7.762 -6.801 -4.293 1 93.31 92 THR A C 1
ATOM 769 O O . THR A 1 92 ? 8.969 -6.551 -4.285 1 93.31 92 THR A O 1
ATOM 772 N N . ILE A 1 93 ? 7.332 -7.941 -3.85 1 94.44 93 ILE A N 1
ATOM 773 C CA . ILE A 1 93 ? 8.211 -8.859 -3.127 1 94.44 93 ILE A CA 1
ATOM 774 C C . ILE A 1 93 ? 8.828 -9.859 -4.102 1 94.44 93 ILE A C 1
ATOM 776 O O . ILE A 1 93 ? 9.688 -10.656 -3.719 1 94.44 93 ILE A O 1
ATOM 780 N N . LEU A 1 94 ? 8.445 -9.82 -5.277 1 94 94 LEU A N 1
ATOM 781 C CA . LEU A 1 94 ? 9.039 -10.688 -6.293 1 94 94 LEU A CA 1
ATOM 782 C C . LEU A 1 94 ? 10.453 -10.227 -6.633 1 94 94 LEU A C 1
ATOM 784 O O . LEU A 1 94 ? 10.734 -9.031 -6.656 1 94 94 LEU A O 1
ATOM 788 N N . PRO A 1 95 ? 11.273 -11.211 -6.887 1 90.12 95 PRO A N 1
ATOM 789 C CA . PRO A 1 95 ? 12.594 -10.836 -7.406 1 90.12 95 PRO A CA 1
ATOM 790 C C . PRO A 1 95 ? 12.508 -9.961 -8.656 1 90.12 95 PRO A C 1
ATOM 792 O O . PRO A 1 95 ? 11.562 -10.086 -9.438 1 90.12 95 PRO A O 1
ATOM 795 N N . ALA A 1 96 ? 13.445 -9.227 -8.867 1 86.88 96 ALA A N 1
ATOM 796 C CA . ALA A 1 96 ? 13.422 -8.156 -9.859 1 86.88 96 ALA A CA 1
ATOM 797 C C . ALA A 1 96 ? 13.117 -8.703 -11.25 1 86.88 96 ALA A C 1
ATOM 799 O O . ALA A 1 96 ? 12.273 -8.156 -11.969 1 86.88 96 ALA A O 1
ATOM 800 N N . GLU A 1 97 ? 13.766 -9.734 -11.531 1 84.75 97 GLU A N 1
ATOM 801 C CA . GLU A 1 97 ? 13.586 -10.305 -12.859 1 84.75 97 GLU A CA 1
ATOM 802 C C . GLU A 1 97 ? 12.164 -10.82 -13.055 1 84.75 97 GLU A C 1
ATOM 804 O O . GLU A 1 97 ? 11.562 -10.617 -14.117 1 84.75 97 GLU A O 1
ATOM 809 N N . LEU A 1 98 ? 11.688 -11.422 -12.055 1 90.06 98 LEU A N 1
ATOM 810 C CA . LEU A 1 98 ? 10.32 -11.938 -12.109 1 90.06 98 LEU A CA 1
ATOM 811 C C . LEU A 1 98 ? 9.312 -10.789 -12.086 1 90.06 98 LEU A C 1
ATOM 813 O O . LEU A 1 98 ? 8.305 -10.836 -12.805 1 90.06 98 LEU A O 1
ATOM 817 N N . GLN A 1 99 ? 9.578 -9.852 -11.297 1 91.5 99 GLN A N 1
ATOM 818 C CA . GLN A 1 99 ? 8.703 -8.703 -11.156 1 91.5 99 GLN A CA 1
ATOM 819 C C . GLN A 1 99 ? 8.516 -7.984 -12.484 1 91.5 99 GLN A C 1
ATOM 821 O O . GLN A 1 99 ? 7.395 -7.641 -12.867 1 91.5 99 GLN A O 1
ATOM 826 N N . ALA A 1 100 ? 9.609 -7.715 -13.141 1 87.06 100 ALA A N 1
ATOM 827 C CA . ALA A 1 100 ? 9.562 -7.051 -14.445 1 87.06 100 ALA A CA 1
ATOM 828 C C . ALA A 1 100 ? 8.75 -7.871 -15.445 1 87.06 100 ALA A C 1
ATOM 830 O O . ALA A 1 100 ? 7.988 -7.312 -16.234 1 87.06 100 ALA A O 1
ATOM 831 N N . TRP A 1 101 ? 8.922 -9.148 -15.406 1 88.06 101 TRP A N 1
ATOM 832 C CA . TRP A 1 101 ? 8.195 -10.047 -16.297 1 88.06 101 TRP A CA 1
ATOM 833 C C . TRP A 1 101 ? 6.688 -9.945 -16.062 1 88.06 101 TRP A C 1
ATOM 835 O O . TRP A 1 101 ? 5.91 -9.773 -17 1 88.06 101 TRP A O 1
ATOM 845 N N . VAL A 1 102 ? 6.355 -10.117 -14.875 1 92.25 102 VAL A N 1
ATOM 846 C CA . VAL A 1 102 ? 4.934 -10.117 -14.547 1 92.25 102 VAL A CA 1
ATOM 847 C C . VAL A 1 102 ? 4.328 -8.75 -14.859 1 92.25 102 VAL A C 1
ATOM 849 O O . VAL A 1 102 ? 3.225 -8.664 -15.406 1 92.25 102 VAL A O 1
ATOM 852 N N . ARG A 1 103 ? 5.02 -7.703 -14.523 1 88.5 103 ARG A N 1
ATOM 853 C CA . ARG A 1 103 ? 4.531 -6.359 -14.805 1 88.5 103 ARG A CA 1
ATOM 854 C C . ARG A 1 103 ? 4.348 -6.148 -16.312 1 88.5 103 ARG A C 1
ATOM 856 O O . ARG A 1 103 ? 3.422 -5.453 -16.734 1 88.5 103 ARG A O 1
ATOM 863 N N . GLY A 1 104 ? 5.262 -6.691 -17.031 1 87.25 104 GLY A N 1
ATOM 864 C CA . GLY A 1 104 ? 5.148 -6.617 -18.484 1 87.25 104 GLY A CA 1
ATOM 865 C C . GLY A 1 104 ? 3.889 -7.273 -19.016 1 87.25 104 GLY A C 1
ATOM 866 O O . GLY A 1 104 ? 3.377 -6.883 -20.062 1 87.25 104 GLY A O 1
ATOM 867 N N . GLN A 1 105 ? 3.352 -8.258 -18.297 1 86.75 105 GLN A N 1
ATOM 868 C CA . GLN A 1 105 ? 2.137 -8.953 -18.703 1 86.75 105 GLN A CA 1
ATOM 869 C C . GLN A 1 105 ? 0.892 -8.203 -18.234 1 86.75 105 GLN A C 1
ATOM 871 O O . GLN A 1 105 ? -0.226 -8.539 -18.641 1 86.75 105 GLN A O 1
ATOM 876 N N . HIS A 1 106 ? 1.067 -7.172 -17.391 1 85.38 106 HIS A N 1
ATOM 877 C CA . HIS A 1 106 ? -0.019 -6.34 -16.891 1 85.38 106 HIS A CA 1
ATOM 878 C C . HIS A 1 106 ? -1.169 -7.191 -16.375 1 85.38 106 HIS A C 1
ATOM 880 O O . HIS A 1 106 ? -2.309 -7.051 -16.812 1 85.38 106 HIS A O 1
ATOM 886 N N . PRO A 1 107 ? -0.883 -7.926 -15.32 1 89.44 107 PRO A N 1
ATOM 887 C CA . PRO A 1 107 ? -1.964 -8.766 -14.789 1 89.44 107 PRO A CA 1
ATOM 888 C C . PRO A 1 107 ? -3.102 -7.945 -14.188 1 89.44 107 PRO A C 1
ATOM 890 O O . PRO A 1 107 ? -2.854 -6.949 -13.5 1 89.44 107 PRO A O 1
ATOM 893 N N . GLU A 1 108 ? -4.301 -8.391 -14.406 1 85.69 108 GLU A N 1
ATOM 894 C CA . GLU A 1 108 ? -5.48 -7.672 -13.938 1 85.69 108 GLU A CA 1
ATOM 895 C C . GLU A 1 108 ? -5.938 -8.188 -12.578 1 85.69 108 GLU A C 1
ATOM 897 O O . GLU A 1 108 ? -6.855 -7.625 -11.969 1 85.69 108 GLU A O 1
ATOM 902 N N . SER A 1 109 ? -5.449 -9.195 -12.117 1 90.19 109 SER A N 1
ATOM 903 C CA . SER A 1 109 ? -5.797 -9.789 -10.828 1 90.19 109 SER A CA 1
ATOM 904 C C . SER A 1 109 ? -4.594 -10.484 -10.195 1 90.19 109 SER A C 1
ATOM 906 O O . SER A 1 109 ? -3.625 -10.805 -10.883 1 90.19 109 SER A O 1
ATOM 908 N N . ARG A 1 110 ? -4.734 -10.742 -8.961 1 94.44 110 ARG A N 1
ATOM 909 C CA . ARG A 1 110 ? -3.674 -11.438 -8.242 1 94.44 110 ARG A CA 1
ATOM 910 C C . ARG A 1 110 ? -3.533 -12.875 -8.727 1 94.44 110 ARG A C 1
ATOM 912 O O . ARG A 1 110 ? -2.424 -13.414 -8.773 1 94.44 110 ARG A O 1
ATOM 919 N N . GLU A 1 111 ? -4.621 -13.523 -9.195 1 95.12 111 GLU A N 1
ATOM 920 C CA . GLU A 1 111 ? -4.586 -14.883 -9.727 1 95.12 111 GLU A CA 1
ATOM 921 C C . GLU A 1 111 ? -3.875 -14.938 -11.07 1 95.12 111 GLU A C 1
ATOM 923 O O . GLU A 1 111 ? -3.125 -15.875 -11.352 1 95.12 111 GLU A O 1
ATOM 928 N N . GLN A 1 112 ? -4.094 -13.93 -11.758 1 95 112 GLN A N 1
ATOM 929 C CA . GLN A 1 112 ? -3.441 -13.875 -13.062 1 95 112 GLN A CA 1
ATOM 930 C C . GLN A 1 112 ? -1.932 -13.711 -12.914 1 95 112 GLN A C 1
ATOM 932 O O . GLN A 1 112 ? -1.16 -14.297 -13.672 1 95 112 GLN A O 1
ATOM 937 N N . ALA A 1 113 ? -1.517 -12.922 -11.914 1 95.25 113 ALA A N 1
ATOM 938 C CA . ALA A 1 113 ? -0.09 -12.75 -11.656 1 95.25 113 ALA A CA 1
ATOM 939 C C . ALA A 1 113 ? 0.578 -14.078 -11.328 1 95.25 113 ALA A C 1
ATOM 941 O O . ALA A 1 113 ? 1.67 -14.367 -11.82 1 95.25 113 ALA A O 1
ATOM 942 N N . VAL A 1 114 ? -0.067 -14.914 -10.594 1 96.38 114 VAL A N 1
ATOM 943 C CA . VAL A 1 114 ? 0.46 -16.219 -10.219 1 96.38 114 VAL A CA 1
ATOM 944 C C . VAL A 1 114 ? 0.534 -17.125 -11.453 1 96.38 114 VAL A C 1
ATOM 946 O O . VAL A 1 114 ? 1.533 -17.812 -11.664 1 96.38 114 VAL A O 1
ATOM 949 N N . THR A 1 115 ? -0.537 -17.094 -12.211 1 95.88 115 THR A N 1
ATOM 950 C CA . THR A 1 115 ? -0.583 -17.922 -13.406 1 95.88 115 THR A CA 1
ATOM 951 C C . THR A 1 115 ? 0.558 -17.562 -14.359 1 95.88 115 THR A C 1
ATOM 953 O O . THR A 1 115 ? 1.189 -18.453 -14.938 1 95.88 115 THR A O 1
ATOM 956 N N . VAL A 1 116 ? 0.806 -16.266 -14.492 1 93.88 116 VAL A N 1
ATOM 957 C CA . VAL A 1 116 ? 1.894 -15.781 -15.336 1 93.88 116 VAL A CA 1
ATOM 958 C C . VAL A 1 116 ? 3.223 -16.344 -14.836 1 93.88 116 VAL A C 1
ATOM 960 O O . VAL A 1 116 ? 4.043 -16.812 -15.625 1 93.88 116 VAL A O 1
ATOM 963 N N . LEU A 1 117 ? 3.457 -16.375 -13.578 1 94.69 117 LEU A N 1
ATOM 964 C CA . LEU A 1 117 ? 4.695 -16.844 -12.969 1 94.69 117 LEU A CA 1
ATOM 965 C C . LEU A 1 117 ? 4.82 -18.359 -13.102 1 94.69 117 LEU A C 1
ATOM 967 O O . LEU A 1 117 ? 5.895 -18.875 -13.422 1 94.69 117 LEU A O 1
ATOM 971 N N . GLU A 1 118 ? 3.779 -19.047 -12.836 1 94 118 GLU A N 1
ATOM 972 C CA . GLU A 1 118 ? 3.787 -20.5 -12.945 1 94 118 GLU A CA 1
ATOM 973 C C . GLU A 1 118 ? 4.039 -20.938 -14.391 1 94 118 GLU A C 1
ATOM 975 O O . GLU A 1 118 ? 4.738 -21.922 -14.625 1 94 118 GLU A O 1
ATOM 980 N N . ASP A 1 119 ? 3.479 -20.234 -15.273 1 91.12 119 ASP A N 1
ATOM 981 C CA . ASP A 1 119 ? 3.746 -20.516 -16.688 1 91.12 119 ASP A CA 1
ATOM 982 C C . ASP A 1 119 ? 5.219 -20.281 -17.016 1 91.12 119 ASP A C 1
ATOM 984 O O . ASP A 1 119 ? 5.816 -21.062 -17.766 1 91.12 119 ASP A O 1
ATOM 988 N N . LEU A 1 120 ? 5.68 -19.219 -16.516 1 88.25 120 LEU A N 1
ATOM 989 C CA . LEU A 1 120 ? 7.094 -18.938 -16.734 1 88.25 120 LEU A CA 1
ATOM 990 C C . LEU A 1 120 ? 7.965 -20.047 -16.156 1 88.25 120 LEU A C 1
ATOM 992 O O . LEU A 1 120 ? 8.922 -20.484 -16.797 1 88.25 120 LEU A O 1
ATOM 996 N N . GLU A 1 121 ? 7.699 -20.484 -15 1 86.94 121 GLU A N 1
ATOM 997 C CA . GLU A 1 121 ? 8.469 -21.547 -14.359 1 86.94 121 GLU A CA 1
ATOM 998 C C . GLU A 1 121 ? 8.414 -22.844 -15.172 1 86.94 121 GLU A C 1
ATOM 1000 O O . GLU A 1 121 ? 9.406 -23.562 -15.266 1 86.94 121 GLU A O 1
ATOM 1005 N N . ARG A 1 122 ? 7.266 -23.188 -15.688 1 86.81 122 ARG A N 1
ATOM 1006 C CA . ARG A 1 122 ? 7.117 -24.375 -16.516 1 86.81 122 ARG A CA 1
ATOM 1007 C C . ARG A 1 122 ? 7.988 -24.281 -17.766 1 86.81 122 ARG A C 1
ATOM 1009 O O . ARG A 1 122 ? 8.602 -25.266 -18.188 1 86.81 122 ARG A O 1
ATOM 1016 N N . LEU A 1 123 ? 8 -23.078 -18.266 1 82.38 123 LEU A N 1
ATOM 1017 C CA . LEU A 1 123 ? 8.812 -22.859 -19.453 1 82.38 123 LEU A CA 1
ATOM 1018 C C . LEU A 1 123 ? 10.297 -23 -19.125 1 82.38 123 LEU A C 1
ATOM 1020 O O . LEU A 1 123 ? 11.062 -23.516 -19.953 1 82.38 123 LEU A O 1
ATOM 1024 N N . LEU A 1 124 ? 10.672 -22.547 -18.016 1 78.12 124 LEU A N 1
ATOM 1025 C CA . LEU A 1 124 ? 12.078 -22.594 -17.609 1 78.12 124 LEU A CA 1
ATOM 1026 C C . LEU A 1 124 ? 12.5 -24.031 -17.266 1 78.12 124 LEU A C 1
ATOM 1028 O O . LEU A 1 124 ? 13.672 -24.375 -17.375 1 78.12 124 LEU A O 1
ATOM 1032 N N . ASP A 1 125 ? 11.742 -24.766 -16.734 1 76.31 125 ASP A N 1
ATOM 1033 C CA . ASP A 1 125 ? 12.047 -26.141 -16.344 1 76.31 125 ASP A CA 1
ATOM 1034 C C . ASP A 1 125 ? 12.125 -27.047 -17.562 1 76.31 125 ASP A C 1
ATOM 1036 O O . ASP A 1 125 ? 12.672 -28.141 -17.5 1 76.31 125 ASP A O 1
ATOM 1040 N N . GLU A 1 126 ? 11.602 -26.656 -18.594 1 70.88 126 GLU A N 1
ATOM 1041 C CA . GLU A 1 126 ? 11.695 -27.469 -19.812 1 70.88 126 GLU A CA 1
ATOM 1042 C C . GLU A 1 126 ? 13.07 -27.328 -20.453 1 70.88 126 GLU A C 1
ATOM 1044 O O . GLU A 1 126 ? 13.555 -26.203 -20.656 1 70.88 126 GLU A O 1
ATOM 1049 N N . PRO A 1 127 ? 14.094 -28.328 -20.281 1 61.47 127 PRO A N 1
ATOM 1050 C CA . PRO A 1 127 ? 15.461 -28.312 -20.797 1 61.47 127 PRO A CA 1
ATOM 1051 C C . PRO A 1 127 ? 15.617 -27.469 -22.062 1 61.47 127 PRO A C 1
ATOM 1053 O O . PRO A 1 127 ? 16.672 -26.891 -22.297 1 61.47 127 PRO A O 1
ATOM 1056 N N . GLY A 1 128 ? 14.969 -27.578 -23.047 1 51.97 128 GLY A N 1
ATOM 1057 C CA . GLY A 1 128 ? 15.172 -26.969 -24.359 1 51.97 128 GLY A CA 1
ATOM 1058 C C . GLY A 1 128 ? 14.867 -25.484 -24.375 1 51.97 128 GLY A C 1
ATOM 1059 O O . GLY A 1 128 ? 15.109 -24.797 -25.375 1 51.97 128 GLY A O 1
ATOM 1060 N N . GLU A 1 129 ? 14.023 -24.969 -23.656 1 50.91 129 GLU A N 1
ATOM 1061 C CA . GLU A 1 129 ? 13.586 -23.594 -23.859 1 50.91 129 GLU A CA 1
ATOM 1062 C C . GLU A 1 129 ? 14.469 -22.609 -23.109 1 50.91 129 GLU A C 1
ATOM 1064 O O . GLU A 1 129 ? 14.398 -22.516 -21.875 1 50.91 129 GLU A O 1
ATOM 1069 N N . GLN A 1 130 ? 15.734 -22.516 -23.453 1 47.53 130 GLN A N 1
ATOM 1070 C CA . GLN A 1 130 ? 16.719 -21.484 -23.141 1 47.53 130 GLN A CA 1
ATOM 1071 C C . GLN A 1 130 ? 16.062 -20.125 -22.969 1 47.53 130 GLN A C 1
ATOM 1073 O O . GLN A 1 130 ? 16.719 -19.156 -22.562 1 47.53 130 GLN A O 1
ATOM 1078 N N . VAL A 1 131 ? 14.984 -19.891 -23.641 1 46.19 131 VAL A N 1
ATOM 1079 C CA . VAL A 1 131 ? 14.391 -18.578 -23.859 1 46.19 131 VAL A CA 1
ATOM 1080 C C . VAL A 1 131 ? 13.914 -18.016 -22.516 1 46.19 131 VAL A C 1
ATOM 1082 O O . VAL A 1 131 ? 14 -16.797 -22.297 1 46.19 131 VAL A O 1
ATOM 1085 N N . GLY A 1 132 ? 13.359 -18.734 -21.719 1 48.31 132 GLY A N 1
ATOM 1086 C CA . GLY A 1 132 ? 12.82 -18.188 -20.484 1 48.31 132 GLY A CA 1
ATOM 1087 C C . GLY A 1 132 ? 13.891 -17.609 -19.578 1 48.31 132 GLY A C 1
ATOM 1088 O O . GLY A 1 132 ? 13.609 -16.703 -18.781 1 48.31 132 GLY A O 1
ATOM 1089 N N . ARG A 1 133 ? 15.086 -18.25 -19.594 1 47.5 133 ARG A N 1
ATOM 1090 C CA . ARG A 1 133 ?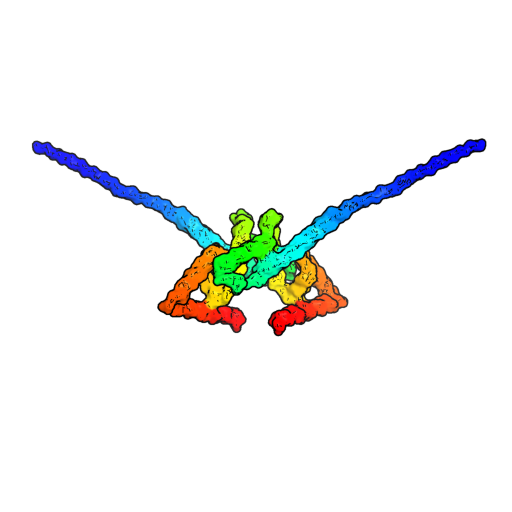 16.234 -17.75 -18.859 1 47.5 133 ARG A CA 1
ATOM 1091 C C . ARG A 1 133 ? 16.719 -16.422 -19.438 1 47.5 133 ARG A C 1
ATOM 1093 O O . ARG A 1 133 ? 17.188 -15.555 -18.703 1 47.5 133 ARG A O 1
ATOM 1100 N N . GLU A 1 134 ? 16.719 -16.328 -20.719 1 50 134 GLU A N 1
ATOM 1101 C CA . GLU A 1 134 ? 17.141 -15.094 -21.375 1 50 134 GLU A CA 1
ATOM 1102 C C . GLU A 1 134 ? 16.125 -13.977 -21.109 1 50 134 GLU A C 1
ATOM 1104 O O . GLU A 1 134 ? 16.5 -12.805 -21.016 1 50 134 GLU A O 1
ATOM 1109 N N . ALA A 1 135 ? 14.898 -14.273 -21.188 1 49.19 135 ALA A N 1
ATOM 1110 C CA . ALA A 1 135 ? 13.875 -13.273 -20.906 1 49.19 135 ALA A CA 1
ATOM 1111 C C . ALA A 1 135 ? 14 -12.766 -19.469 1 49.19 135 ALA A C 1
ATOM 1113 O O . ALA A 1 135 ? 13.766 -11.586 -19.188 1 49.19 135 ALA A O 1
ATOM 1114 N N . CYS A 1 136 ? 14.414 -13.586 -18.641 1 48.41 136 CYS A N 1
ATOM 1115 C CA . CYS A 1 136 ? 14.742 -13.148 -17.281 1 48.41 136 CYS A CA 1
ATOM 1116 C C . CYS A 1 136 ? 16 -12.281 -17.281 1 48.41 136 CYS A C 1
ATOM 1118 O O . CYS A 1 136 ? 16.141 -11.391 -16.453 1 48.41 136 CYS A O 1
ATOM 1120 N N . SER A 1 137 ? 16.953 -12.562 -18.047 1 46.16 137 SER A N 1
ATOM 1121 C CA . SER A 1 137 ? 18.156 -11.758 -18.141 1 46.16 137 SER A CA 1
ATOM 1122 C C . SER A 1 137 ? 17.844 -10.367 -18.672 1 46.16 137 SER A C 1
ATOM 1124 O O . SER A 1 137 ? 18.516 -9.391 -18.312 1 46.16 137 SER A O 1
ATOM 1126 N N . VAL A 1 138 ? 17.016 -10.242 -19.641 1 47.25 138 VAL A N 1
ATOM 1127 C CA . VAL A 1 138 ? 16.75 -8.945 -20.25 1 47.25 138 VAL A CA 1
ATOM 1128 C C . VAL A 1 138 ? 15.922 -8.086 -19.281 1 47.25 138 VAL A C 1
ATOM 1130 O O . VAL A 1 138 ? 16.094 -6.859 -19.25 1 47.25 138 VAL A O 1
ATOM 1133 N N . VAL A 1 139 ? 15 -8.578 -18.609 1 46.88 139 VAL A N 1
ATOM 1134 C CA . VAL A 1 139 ? 14.188 -7.77 -17.719 1 46.88 139 VAL A CA 1
ATOM 1135 C C . VAL A 1 139 ? 15.031 -7.301 -16.531 1 46.88 139 VAL A C 1
ATOM 1137 O O . VAL A 1 139 ? 14.758 -6.25 -15.945 1 46.88 139 VAL A O 1
ATOM 1140 N N . THR A 1 140 ? 15.977 -8 -16.094 1 42.5 140 THR A N 1
ATOM 1141 C CA . THR A 1 140 ? 16.938 -7.484 -15.125 1 42.5 140 THR A CA 1
ATOM 1142 C C . THR A 1 140 ? 17.656 -6.254 -15.672 1 42.5 140 THR A C 1
ATOM 1144 O O . THR A 1 140 ? 18.094 -5.391 -14.914 1 42.5 140 THR A O 1
ATOM 1147 N N . LYS A 1 141 ? 18.094 -6.379 -16.906 1 42.31 141 LYS A N 1
ATOM 1148 C CA . LYS A 1 141 ? 18.859 -5.258 -17.422 1 42.31 141 LYS A CA 1
ATOM 1149 C C . LYS A 1 141 ? 17.984 -4.02 -17.594 1 42.31 141 LYS A C 1
ATOM 1151 O O . LYS A 1 141 ? 18.469 -2.891 -17.438 1 42.31 141 LYS A O 1
ATOM 1156 N N . GLY A 1 142 ? 16.781 -4.113 -18.062 1 37.12 142 GLY A N 1
ATOM 1157 C CA . GLY A 1 142 ? 15.984 -2.934 -18.344 1 37.12 142 GLY A CA 1
ATOM 1158 C C . GLY A 1 142 ? 15.516 -2.211 -17.109 1 37.12 142 GLY A C 1
ATOM 1159 O O . GLY A 1 142 ? 15.203 -1.019 -17.141 1 37.12 142 GLY A O 1
ATOM 1160 N N . SER A 1 143 ? 15.07 -2.789 -16.062 1 37.84 143 SER A N 1
ATOM 1161 C CA . SER A 1 143 ? 14.648 -2.041 -14.891 1 37.84 143 SER A CA 1
ATOM 1162 C C . SER A 1 143 ? 15.836 -1.351 -14.219 1 37.84 143 SER A C 1
ATOM 1164 O O . SER A 1 143 ? 15.648 -0.506 -13.344 1 37.84 143 SER A O 1
ATOM 1166 N N . ILE A 1 144 ? 16.984 -1.713 -14.352 1 35.09 144 ILE A N 1
ATOM 1167 C CA . ILE A 1 144 ? 18.141 -0.985 -13.828 1 35.09 144 ILE A CA 1
ATOM 1168 C C . ILE A 1 144 ? 18.266 0.358 -14.539 1 35.09 144 ILE A C 1
ATOM 1170 O O . ILE A 1 144 ? 18.875 1.291 -14.016 1 35.09 144 ILE A O 1
ATOM 1174 N N . TYR A 1 145 ? 18 0.422 -15.922 1 35.28 145 TYR A N 1
ATOM 1175 C CA . TYR A 1 145 ? 18.234 1.721 -16.531 1 35.28 145 TYR A CA 1
ATOM 1176 C C . TYR A 1 145 ? 17.359 2.797 -15.914 1 35.28 145 TYR A C 1
ATOM 1178 O O . TYR A 1 145 ? 17.672 3.986 -15.992 1 35.28 145 TYR A O 1
ATOM 1186 N N . ARG A 1 146 ? 16.078 2.414 -15.656 1 30.59 146 ARG A N 1
ATOM 1187 C CA . ARG A 1 146 ? 15.328 3.611 -15.273 1 30.59 146 ARG A CA 1
ATOM 1188 C C . ARG A 1 146 ? 15.773 4.113 -13.906 1 30.59 146 ARG A C 1
ATOM 1190 O O . ARG A 1 146 ? 15.484 5.254 -13.531 1 30.59 146 ARG A O 1
ATOM 1197 N N . LEU A 1 147 ? 16.266 3.291 -13.055 1 30.3 147 LEU A N 1
ATOM 1198 C CA . LEU A 1 147 ? 16.781 3.947 -11.859 1 30.3 147 LEU A CA 1
ATOM 1199 C C . LEU A 1 147 ? 18.141 4.594 -12.156 1 30.3 147 LEU A C 1
ATOM 1201 O O . LEU A 1 147 ? 18.656 5.367 -11.336 1 30.3 147 LEU A O 1
ATOM 1205 N N . GLY A 1 148 ? 18.891 4.16 -13.094 1 28.67 148 GLY A N 1
ATOM 1206 C CA . GLY A 1 148 ? 20.219 4.691 -13.367 1 28.67 148 GLY A CA 1
ATOM 1207 C C . GLY A 1 148 ? 20.188 5.957 -14.203 1 28.67 148 GLY A C 1
ATOM 1208 O O . GLY A 1 148 ? 21.25 6.543 -14.484 1 28.67 148 GLY A O 1
ATOM 1209 N N . GLN A 1 149 ? 19.188 6.113 -15.086 1 24.34 149 GLN A N 1
ATOM 1210 C CA . GLN A 1 149 ? 19.312 7.418 -15.727 1 24.34 149 GLN A CA 1
ATOM 1211 C C . GLN A 1 149 ? 18.656 8.508 -14.883 1 24.34 149 GLN A C 1
ATOM 1213 O O . GLN A 1 149 ? 17.641 8.273 -14.234 1 24.34 149 GLN A O 1
ATOM 1218 N N . MET B 1 1 ? -33.688 21.844 82.125 1 31.52 1 MET B N 1
ATOM 1219 C CA . MET B 1 1 ? -32.375 21.828 81.5 1 31.52 1 MET B CA 1
ATOM 1220 C C . MET B 1 1 ? -32.406 21.109 80.188 1 31.52 1 MET B C 1
ATOM 1222 O O . MET B 1 1 ? -32.406 19.875 80.125 1 31.52 1 MET B O 1
ATOM 1226 N N . ALA B 1 2 ? -33.156 21.562 79.25 1 37.97 2 ALA B N 1
ATOM 1227 C CA . ALA B 1 2 ? -33.625 21.031 78 1 37.97 2 ALA B CA 1
ATOM 1228 C C . ALA B 1 2 ? -32.469 20.812 77 1 37.97 2 ALA B C 1
ATOM 1230 O O . ALA B 1 2 ? -31.797 21.766 76.625 1 37.97 2 ALA B O 1
ATOM 1231 N N . THR B 1 3 ? -31.641 19.766 77.25 1 36.97 3 THR B N 1
ATOM 1232 C CA . THR B 1 3 ? -30.469 19.391 76.438 1 36.97 3 THR B CA 1
ATOM 1233 C C . THR B 1 3 ? -30.844 19.266 74.938 1 36.97 3 THR B C 1
ATOM 1235 O O . THR B 1 3 ? -31.672 18.438 74.562 1 36.97 3 THR B O 1
ATOM 1238 N N . ASP B 1 4 ? -30.984 20.344 74.25 1 33.06 4 ASP B N 1
ATOM 1239 C CA . ASP B 1 4 ? -31.266 20.5 72.812 1 33.06 4 ASP B CA 1
ATOM 1240 C C . ASP B 1 4 ? -30.344 19.609 72 1 33.06 4 ASP B C 1
ATOM 1242 O O . ASP B 1 4 ? -29.125 19.625 72.188 1 33.06 4 ASP B O 1
ATOM 1246 N N . LEU B 1 5 ? -30.734 18.344 71.75 1 35.72 5 LEU B N 1
ATOM 1247 C CA . LEU B 1 5 ? -30.141 17.328 70.938 1 35.72 5 LEU B CA 1
ATOM 1248 C C . LEU B 1 5 ? -29.812 17.891 69.562 1 35.72 5 LEU B C 1
ATOM 1250 O O . LEU B 1 5 ? -30.719 18.281 68.812 1 35.72 5 LEU B O 1
ATOM 1254 N N . ILE B 1 6 ? -28.844 18.828 69.438 1 38.53 6 ILE B N 1
ATOM 1255 C CA . ILE B 1 6 ? -28.344 19.328 68.188 1 38.53 6 ILE B CA 1
ATOM 1256 C C . ILE B 1 6 ? -28.078 18.172 67.188 1 38.53 6 ILE B C 1
ATOM 1258 O O . ILE B 1 6 ? -27.219 17.312 67.5 1 38.53 6 ILE B O 1
ATOM 1262 N N . GLN B 1 7 ? -29.078 17.531 66.625 1 34.78 7 GLN B N 1
ATOM 1263 C CA . GLN B 1 7 ? -28.922 16.531 65.562 1 34.78 7 GLN B CA 1
ATOM 1264 C C . GLN B 1 7 ? -27.969 17.031 64.5 1 34.78 7 GLN B C 1
ATOM 1266 O O . GLN B 1 7 ? -28.203 18.078 63.875 1 34.78 7 GLN B O 1
ATOM 1271 N N . GLU B 1 8 ? -26.656 16.938 64.625 1 35.06 8 GLU B N 1
ATOM 1272 C CA . GLU B 1 8 ? -25.609 17.219 63.625 1 35.06 8 GLU B CA 1
ATOM 1273 C C . GLU B 1 8 ? -25.953 16.625 62.281 1 35.06 8 GLU B C 1
ATOM 1275 O O . GLU B 1 8 ? -26.219 15.422 62.156 1 35.06 8 GLU B O 1
ATOM 1280 N N . GLY B 1 9 ? -26.703 17.281 61.406 1 35.44 9 GLY B N 1
ATOM 1281 C CA . GLY B 1 9 ? -27 16.953 60 1 35.44 9 GLY B CA 1
ATOM 1282 C C . GLY B 1 9 ? -25.781 16.484 59.25 1 35.44 9 GLY B C 1
ATOM 1283 O O . GLY B 1 9 ? -24.734 17.141 59.25 1 35.44 9 GLY B O 1
ATOM 1284 N N . GLN B 1 10 ? -25.484 15.156 59.25 1 36.09 10 GLN B N 1
ATOM 1285 C CA . GLN B 1 10 ? -24.438 14.5 58.469 1 36.09 10 GLN B CA 1
ATOM 1286 C C . GLN B 1 10 ? -24.422 15.031 57.031 1 36.09 10 GLN B C 1
ATOM 1288 O O . GLN B 1 10 ? -25.438 15.023 56.344 1 36.09 10 GLN B O 1
ATOM 1293 N N . GLN B 1 11 ? -23.797 16.156 56.75 1 34.34 11 GLN B N 1
ATOM 1294 C CA . GLN B 1 11 ? -23.547 16.625 55.406 1 34.34 11 GLN B CA 1
ATOM 1295 C C . GLN B 1 11 ? -23.031 15.5 54.531 1 34.34 11 GLN B C 1
ATOM 1297 O O . GLN B 1 11 ? -22.062 14.82 54.875 1 34.34 11 GLN B O 1
ATOM 1302 N N . GLU B 1 12 ? -23.891 14.672 53.969 1 39.28 12 GLU B N 1
ATOM 1303 C CA . GLU B 1 12 ? -23.531 13.719 52.938 1 39.28 12 GLU B CA 1
ATOM 1304 C C . GLU B 1 12 ? -22.516 14.336 51.969 1 39.28 12 GLU B C 1
ATOM 1306 O O . GLU B 1 12 ? -22.734 15.445 51.469 1 39.28 12 GLU B O 1
ATOM 1311 N N . GLY B 1 13 ? -21.219 14.219 52.219 1 35.97 13 GLY B N 1
ATOM 1312 C CA . GLY B 1 13 ? -20.156 14.633 51.344 1 35.97 13 GLY B CA 1
ATOM 1313 C C . GLY B 1 13 ? -20.5 14.453 49.875 1 35.97 13 GLY B C 1
ATOM 1314 O O . GLY B 1 13 ? -21.469 13.758 49.531 1 35.97 13 GLY B O 1
ATOM 1315 N N . PRO B 1 14 ? -20.062 15.484 49.094 1 41 14 PRO B N 1
ATOM 1316 C CA . PRO B 1 14 ? -20.359 15.453 47.656 1 41 14 PRO B CA 1
ATOM 1317 C C . PRO B 1 14 ? -20.188 14.062 47.031 1 41 14 PRO B C 1
ATOM 1319 O O . PRO B 1 14 ? -19.359 13.273 47.5 1 41 14 PRO B O 1
ATOM 1322 N N . ALA B 1 15 ? -21.25 13.406 46.688 1 36.75 15 ALA B N 1
ATOM 1323 C CA . ALA B 1 15 ? -21.219 12.211 45.844 1 36.75 15 ALA B CA 1
ATOM 1324 C C . ALA B 1 15 ? -20.031 12.234 44.875 1 36.75 15 ALA B C 1
ATOM 1326 O O . ALA B 1 15 ? -19.891 13.172 44.094 1 36.75 15 ALA B O 1
ATOM 1327 N N . MET B 1 16 ? -18.859 11.766 45.281 1 34.91 16 MET B N 1
ATOM 1328 C CA . MET B 1 16 ? -17.828 11.492 44.281 1 34.91 16 MET B CA 1
ATOM 1329 C C . MET B 1 16 ? -18.422 10.875 43.031 1 34.91 16 MET B C 1
ATOM 1331 O O . MET B 1 16 ? -19.047 9.812 43.094 1 34.91 16 MET B O 1
ATOM 1335 N N . VAL B 1 17 ? -18.984 11.625 42.188 1 33.47 17 VAL B N 1
ATOM 1336 C CA . VAL B 1 17 ? -19.297 11.125 40.844 1 33.47 17 VAL B CA 1
ATOM 1337 C C . VAL B 1 17 ? -18.234 10.133 40.375 1 33.47 17 VAL B C 1
ATOM 1339 O O . VAL B 1 17 ? -17.047 10.477 40.312 1 33.47 17 VAL B O 1
ATOM 1342 N N . LYS B 1 18 ? -18.281 8.867 40.75 1 33.94 18 LYS B N 1
ATOM 1343 C CA . LYS B 1 18 ? -17.531 7.828 40.062 1 33.94 18 LYS B CA 1
ATOM 1344 C C . LYS B 1 18 ? -17.422 8.133 38.562 1 33.94 18 LYS B C 1
ATOM 1346 O O . LYS B 1 18 ? -18.406 8.07 37.844 1 33.94 18 LYS B O 1
ATOM 1351 N N . VAL B 1 19 ? -16.719 9.133 38.188 1 35.56 19 VAL B N 1
ATOM 1352 C CA . VAL B 1 19 ? -16.359 9.242 36.781 1 35.56 19 VAL B CA 1
ATOM 1353 C C . VAL B 1 19 ? -16.141 7.852 36.188 1 35.56 19 VAL B C 1
ATOM 1355 O O . VAL B 1 19 ? -15.32 7.078 36.656 1 35.56 19 VAL B O 1
ATOM 1358 N N . GLU B 1 20 ? -17.016 7.129 35.688 1 36.84 20 GLU B N 1
ATOM 1359 C CA . GLU B 1 20 ? -16.922 5.969 34.812 1 36.84 20 GLU B CA 1
ATOM 1360 C C . GLU B 1 20 ? -15.68 6.039 33.938 1 36.84 20 GLU B C 1
ATOM 1362 O O . GLU B 1 20 ? -15.742 6.543 32.812 1 36.84 20 GLU B O 1
ATOM 1367 N N . GLU B 1 21 ? -14.594 6.496 34.281 1 42.53 21 GLU B N 1
ATOM 1368 C CA . GLU B 1 21 ? -13.25 6.512 33.719 1 42.53 21 GLU B CA 1
ATOM 1369 C C . GLU B 1 21 ? -12.898 5.164 33.094 1 42.53 21 GLU B C 1
ATOM 1371 O O . GLU B 1 21 ? -11.969 5.07 32.281 1 42.53 21 GLU B O 1
ATOM 1376 N N . ASP B 1 22 ? -13.5 4.129 33.531 1 43.72 22 ASP B N 1
ATOM 1377 C CA . ASP B 1 22 ? -13.07 2.818 33.062 1 43.72 22 ASP B CA 1
ATOM 1378 C C . ASP B 1 22 ? -13.383 2.631 31.578 1 43.72 22 ASP B C 1
ATOM 1380 O O . ASP B 1 22 ? -12.633 1.979 30.844 1 43.72 22 ASP B O 1
ATOM 1384 N N . HIS B 1 23 ? -14.57 3.117 31.203 1 47.25 23 HIS B N 1
ATOM 1385 C CA . HIS B 1 23 ? -14.938 2.877 29.812 1 47.25 23 HIS B CA 1
ATOM 1386 C C . HIS B 1 23 ? -14.023 3.65 28.859 1 47.25 23 HIS B C 1
ATOM 1388 O O . HIS B 1 23 ? -13.68 3.154 27.781 1 47.25 23 HIS B O 1
ATOM 1394 N N . PHE B 1 24 ? -13.695 4.848 29.188 1 45.22 24 PHE B N 1
ATOM 1395 C CA . PHE B 1 24 ? -12.828 5.648 28.328 1 45.22 24 PHE B CA 1
ATOM 1396 C C . PHE B 1 24 ? -11.438 5.031 28.234 1 45.22 24 PHE B C 1
ATOM 1398 O O . PHE B 1 24 ? -10.852 4.988 27.156 1 45.22 24 PHE B O 1
ATOM 1405 N N . TYR B 1 25 ? -10.883 4.539 29.375 1 47.81 25 TYR B N 1
ATOM 1406 C CA . TYR B 1 25 ? -9.555 3.924 29.375 1 47.81 25 TYR B CA 1
ATOM 1407 C C . TYR B 1 25 ? -9.555 2.633 28.562 1 47.81 25 TYR B C 1
ATOM 1409 O O . TYR B 1 25 ? -8.555 2.299 27.922 1 47.81 25 TYR B O 1
ATOM 1417 N N . VAL B 1 26 ? -10.727 1.912 28.625 1 48.03 26 VAL B N 1
ATOM 1418 C CA . VAL B 1 26 ? -10.82 0.646 27.906 1 48.03 26 VAL B CA 1
ATOM 1419 C C . VAL B 1 26 ? -10.906 0.91 26.391 1 48.03 26 VAL B C 1
ATOM 1421 O O . VAL B 1 26 ? -10.211 0.266 25.609 1 48.03 26 VAL B O 1
ATOM 1424 N N . GLN B 1 27 ? -11.695 1.968 26.109 1 52.44 27 GLN B N 1
ATOM 1425 C CA . GLN B 1 27 ? -11.859 2.268 24.688 1 52.44 27 GLN B CA 1
ATOM 1426 C C . GLN B 1 27 ? -10.547 2.758 24.094 1 52.44 27 GLN B C 1
ATOM 1428 O O . GLN B 1 27 ? -10.164 2.332 23 1 52.44 27 GLN B O 1
ATOM 1433 N N . GLU B 1 28 ? -9.844 3.59 24.906 1 57.12 28 GLU B N 1
ATOM 1434 C CA . GLU B 1 28 ? -8.555 4.09 24.438 1 57.12 28 GLU B CA 1
ATOM 1435 C C . GLU B 1 28 ? -7.52 2.975 24.375 1 57.12 28 GLU B C 1
ATOM 1437 O O . GLU B 1 28 ? -6.742 2.895 23.438 1 57.12 28 GLU B O 1
ATOM 1442 N N . THR B 1 29 ? -7.625 2.125 25.406 1 57.44 29 THR B N 1
ATOM 1443 C CA . THR B 1 29 ? -6.695 1.002 25.422 1 57.44 29 THR B CA 1
ATOM 1444 C C . THR B 1 29 ? -6.953 0.07 24.234 1 57.44 29 THR B C 1
ATOM 1446 O O . THR B 1 29 ? -6.012 -0.384 23.578 1 57.44 29 THR B O 1
ATOM 1449 N N . ASP B 1 30 ? -8.258 -0.154 24.016 1 63.06 30 ASP B N 1
ATOM 1450 C CA . ASP B 1 30 ? -8.609 -1.024 22.906 1 63.06 30 ASP B CA 1
ATOM 1451 C C . ASP B 1 30 ? -8.195 -0.4 21.562 1 63.06 30 ASP B C 1
ATOM 1453 O O . ASP B 1 30 ? -7.703 -1.094 20.672 1 63.06 30 ASP B O 1
ATOM 1457 N N . LEU B 1 31 ? -8.438 0.875 21.516 1 60.62 31 LEU B N 1
ATOM 1458 C CA . LEU B 1 31 ? -8.047 1.579 20.297 1 60.62 31 LEU B CA 1
ATOM 1459 C C . LEU B 1 31 ? -6.531 1.576 20.125 1 60.62 31 LEU B C 1
ATOM 1461 O O . LEU B 1 31 ? -6.023 1.369 19.031 1 60.62 31 LEU B O 1
ATOM 1465 N N . GLN B 1 32 ? -5.922 1.804 21.281 1 64.5 32 GLN B N 1
ATOM 1466 C CA . GLN B 1 32 ? -4.461 1.786 21.266 1 64.5 32 GLN B CA 1
ATOM 1467 C C . GLN B 1 32 ? -3.934 0.385 20.969 1 64.5 32 GLN B C 1
ATOM 1469 O O . GLN B 1 32 ? -2.994 0.222 20.188 1 64.5 32 GLN B O 1
ATOM 1474 N N . LEU B 1 33 ? -4.578 -0.498 21.594 1 65.81 33 LEU B N 1
ATOM 1475 C CA . LEU B 1 33 ? -4.18 -1.881 21.359 1 65.81 33 LEU B CA 1
ATOM 1476 C C . LEU B 1 33 ? -4.441 -2.277 19.906 1 65.81 33 LEU B C 1
ATOM 1478 O O . LEU B 1 33 ? -3.598 -2.914 19.266 1 65.81 33 LEU B O 1
ATOM 1482 N N . ASN B 1 34 ? -5.484 -1.743 19.422 1 74.75 34 ASN B N 1
ATOM 1483 C CA . ASN B 1 34 ? -5.84 -2.027 18.031 1 74.75 34 ASN B CA 1
ATOM 1484 C C . ASN B 1 34 ? -4.859 -1.379 17.062 1 74.75 34 ASN B C 1
ATOM 1486 O O . ASN B 1 34 ? -4.461 -1.996 16.078 1 74.75 34 ASN B O 1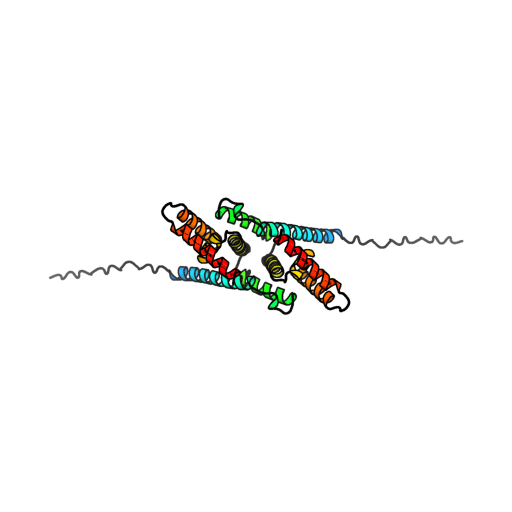
ATOM 1490 N N . SER B 1 35 ? -4.484 -0.271 17.484 1 77.56 35 SER B N 1
ATOM 1491 C CA . SER B 1 35 ? -3.545 0.455 16.641 1 77.56 35 SER B CA 1
ATOM 1492 C C . SER B 1 35 ? -2.174 -0.21 16.641 1 77.56 35 SER B C 1
ATOM 1494 O O . SER B 1 35 ? -1.539 -0.334 15.594 1 77.56 35 SER B O 1
ATOM 1496 N N . GLN B 1 36 ? -1.795 -0.583 17.859 1 80.06 36 GLN B N 1
ATOM 1497 C CA . GLN B 1 36 ? -0.505 -1.255 17.969 1 80.06 36 GLN B CA 1
ATOM 1498 C C . GLN B 1 36 ? -0.504 -2.58 17.219 1 80.06 36 GLN B C 1
ATOM 1500 O O . GLN B 1 36 ? 0.455 -2.898 16.516 1 80.06 36 GLN B O 1
ATOM 1505 N N . SER B 1 37 ? -1.537 -3.227 17.375 1 85.5 37 SER B N 1
ATOM 1506 C CA . SER B 1 37 ? -1.68 -4.492 16.656 1 85.5 37 SER B CA 1
ATOM 1507 C C . SER B 1 37 ? -1.674 -4.285 15.148 1 85.5 37 SER B C 1
ATOM 1509 O O . SER B 1 37 ? -1.012 -5.023 14.414 1 85.5 37 SER B O 1
ATOM 1511 N N . ASN B 1 38 ? -2.348 -3.289 14.781 1 87.38 38 ASN B N 1
ATOM 1512 C CA . ASN B 1 38 ? -2.416 -2.996 13.359 1 87.38 38 ASN B CA 1
ATOM 1513 C C . ASN B 1 38 ? -1.033 -2.707 12.781 1 87.38 38 ASN B C 1
ATOM 1515 O O . ASN B 1 38 ? -0.727 -3.117 11.656 1 87.38 38 ASN B O 1
ATOM 1519 N N . GLN B 1 39 ? -0.238 -2.041 13.555 1 88.06 39 GLN B N 1
ATOM 1520 C CA . GLN B 1 39 ? 1.118 -1.728 13.117 1 88.06 39 GLN B CA 1
ATOM 1521 C C . GLN B 1 39 ? 1.943 -2.998 12.93 1 88.06 39 GLN B C 1
ATOM 1523 O O . GLN B 1 39 ? 2.709 -3.111 11.969 1 88.06 39 GLN B O 1
ATOM 1528 N N . ILE B 1 40 ? 1.765 -3.877 13.82 1 91.94 40 ILE B N 1
ATOM 1529 C CA . ILE B 1 40 ? 2.484 -5.145 13.742 1 91.94 40 ILE B CA 1
ATOM 1530 C C . ILE B 1 40 ? 2.035 -5.918 12.5 1 91.94 40 ILE B C 1
ATOM 1532 O O . ILE B 1 40 ? 2.867 -6.418 11.742 1 91.94 40 ILE B O 1
ATOM 1536 N N . PHE B 1 41 ? 0.776 -6.008 12.281 1 94.19 41 PHE B N 1
ATOM 1537 C CA . PHE B 1 41 ? 0.238 -6.727 11.133 1 94.19 41 PHE B CA 1
ATOM 1538 C C . PHE B 1 41 ? 0.646 -6.051 9.836 1 94.19 41 PHE B C 1
ATOM 1540 O O . PHE B 1 41 ? 0.986 -6.723 8.859 1 94.19 41 PHE B O 1
ATOM 1547 N N . HIS B 1 42 ? 0.598 -4.773 9.875 1 93.94 42 HIS B N 1
ATOM 1548 C CA . HIS B 1 42 ? 1.055 -3.996 8.734 1 93.94 42 HIS B CA 1
ATOM 1549 C C . HIS B 1 42 ? 2.5 -4.328 8.383 1 93.94 42 HIS B C 1
ATOM 1551 O O . HIS B 1 42 ? 2.826 -4.547 7.211 1 93.94 42 HIS B O 1
ATOM 1557 N N . GLN B 1 43 ? 3.373 -4.355 9.375 1 92.69 43 GLN B N 1
ATOM 1558 C CA . GLN B 1 43 ? 4.789 -4.652 9.172 1 92.69 43 GLN B CA 1
ATOM 1559 C C . GLN B 1 43 ? 4.98 -6.066 8.641 1 92.69 43 GLN B C 1
ATOM 1561 O O . GLN B 1 43 ? 5.812 -6.293 7.754 1 92.69 43 GLN B O 1
ATOM 1566 N N . ARG B 1 44 ? 4.25 -6.965 9.156 1 94.56 44 ARG B N 1
ATOM 1567 C CA . ARG B 1 44 ? 4.344 -8.352 8.703 1 94.56 44 ARG B CA 1
ATOM 1568 C C . ARG B 1 44 ? 3.941 -8.477 7.238 1 94.56 44 ARG B C 1
ATOM 1570 O O . ARG B 1 44 ? 4.543 -9.242 6.488 1 94.56 44 ARG B O 1
ATOM 1577 N N . PHE B 1 45 ? 2.928 -7.746 6.906 1 96.81 45 PHE B N 1
ATOM 1578 C CA . PHE B 1 45 ? 2.439 -7.762 5.535 1 96.81 45 PHE B CA 1
ATOM 1579 C C . PHE B 1 45 ? 3.469 -7.156 4.586 1 96.81 45 PHE B C 1
ATOM 1581 O O . PHE B 1 45 ? 3.752 -7.719 3.527 1 96.81 45 PHE B O 1
ATOM 1588 N N . ARG B 1 46 ? 4.078 -6.082 5.012 1 94.19 46 ARG B N 1
ATOM 1589 C CA . ARG B 1 46 ? 4.984 -5.352 4.137 1 94.19 46 ARG B CA 1
ATOM 1590 C C . ARG B 1 46 ? 6.375 -5.98 4.141 1 94.19 46 ARG B C 1
ATOM 1592 O O . ARG B 1 46 ? 7.113 -5.875 3.162 1 94.19 46 ARG B O 1
ATOM 1599 N N . LEU B 1 47 ? 6.75 -6.633 5.172 1 93.94 47 LEU B N 1
ATOM 1600 C CA . LEU B 1 47 ? 8.086 -7.199 5.293 1 93.94 47 LEU B CA 1
ATOM 1601 C C . LEU B 1 47 ? 8.102 -8.656 4.855 1 93.94 47 LEU B C 1
ATOM 1603 O O . LEU B 1 47 ? 9.164 -9.297 4.832 1 93.94 47 LEU B O 1
ATOM 1607 N N . PHE B 1 48 ? 7.012 -9.164 4.469 1 96.62 48 PHE B N 1
ATOM 1608 C CA . PHE B 1 48 ? 6.941 -10.523 3.963 1 96.62 48 PHE B CA 1
ATOM 1609 C C . PHE B 1 48 ? 7.836 -10.695 2.738 1 96.62 48 PHE B C 1
ATOM 1611 O O . PHE B 1 48 ? 7.887 -9.812 1.878 1 96.62 48 PHE B O 1
ATOM 1618 N N . ARG B 1 49 ? 8.5 -11.844 2.686 1 95 49 ARG B N 1
ATOM 1619 C CA . ARG B 1 49 ? 9.422 -12.094 1.58 1 95 49 ARG B CA 1
ATOM 1620 C C . ARG B 1 49 ? 8.961 -13.281 0.742 1 95 49 ARG B C 1
ATOM 1622 O O . ARG B 1 49 ? 8.492 -14.281 1.282 1 95 49 ARG B O 1
ATOM 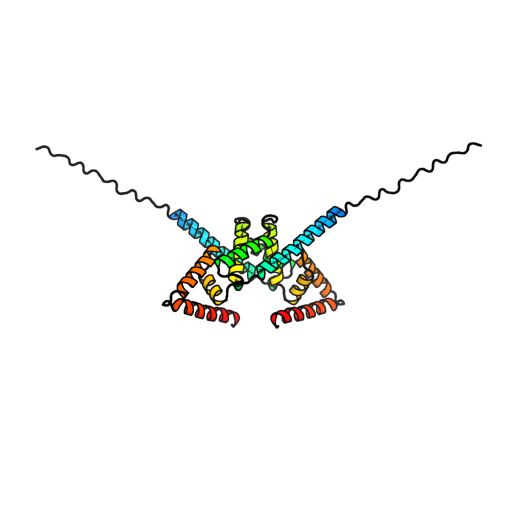1629 N N . TYR B 1 50 ? 9.219 -13.141 -0.478 1 94.56 50 TYR B N 1
ATOM 1630 C CA . TYR B 1 50 ? 8.852 -14.203 -1.41 1 94.56 50 TYR B CA 1
ATOM 1631 C C . TYR B 1 50 ? 9.562 -15.5 -1.062 1 94.56 50 TYR B C 1
ATOM 1633 O O . TYR B 1 50 ? 8.977 -16.578 -1.159 1 94.56 50 TYR B O 1
ATOM 1641 N N . GLN B 1 51 ? 10.719 -15.359 -0.636 1 91.62 51 GLN B N 1
ATOM 1642 C CA . GLN B 1 51 ? 11.578 -16.5 -0.363 1 91.62 51 GLN B CA 1
ATOM 1643 C C . GLN B 1 51 ? 11.039 -17.328 0.796 1 91.62 51 GLN B C 1
ATOM 1645 O O . GLN B 1 51 ? 11.453 -18.484 0.992 1 91.62 51 GLN B O 1
ATOM 1650 N N . GLU B 1 52 ? 10.219 -16.797 1.566 1 92.19 52 GLU B N 1
ATOM 1651 C CA . GLU B 1 52 ? 9.641 -17.5 2.713 1 92.19 52 GLU B CA 1
ATOM 1652 C C . GLU B 1 52 ? 8.656 -18.578 2.266 1 92.19 52 GLU B C 1
ATOM 1654 O O . GLU B 1 52 ? 8.156 -19.344 3.088 1 92.19 52 GLU B O 1
ATOM 1659 N N . THR B 1 53 ? 8.422 -18.703 1.002 1 94 53 THR B N 1
ATOM 1660 C CA . THR B 1 53 ? 7.457 -19.656 0.469 1 94 53 THR B CA 1
ATOM 1661 C C . THR B 1 53 ? 8.047 -20.406 -0.725 1 94 53 THR B C 1
ATOM 1663 O O . THR B 1 53 ? 8.938 -19.906 -1.405 1 94 53 THR B O 1
ATOM 1666 N N . PRO B 1 54 ? 7.527 -21.562 -1.066 1 92.5 54 PRO B N 1
ATOM 1667 C CA . PRO B 1 54 ? 8.094 -22.391 -2.131 1 92.5 54 PRO B CA 1
ATOM 1668 C C . PRO B 1 54 ? 7.727 -21.906 -3.527 1 92.5 54 PRO B C 1
ATOM 1670 O O . PRO B 1 54 ? 8.398 -22.25 -4.504 1 92.5 54 PRO B O 1
ATOM 1673 N N . GLY B 1 55 ? 6.641 -21.109 -3.598 1 93.75 55 GLY B N 1
ATOM 1674 C CA . GLY B 1 55 ? 6.184 -20.672 -4.906 1 93.75 55 GLY B CA 1
ATOM 1675 C C . GLY B 1 55 ? 5.246 -19.484 -4.844 1 93.75 55 GLY B C 1
ATOM 1676 O O . GLY B 1 55 ? 4.895 -19.016 -3.758 1 93.75 55 GLY B O 1
ATOM 1677 N N . PRO B 1 56 ? 4.879 -19.109 -6.035 1 95.94 56 PRO B N 1
ATOM 1678 C CA . PRO B 1 56 ? 4.078 -17.875 -6.113 1 95.94 56 PRO B CA 1
ATOM 1679 C C . PRO B 1 56 ? 2.67 -18.062 -5.547 1 95.94 56 PRO B C 1
ATOM 1681 O O . PRO B 1 56 ? 2.119 -17.125 -4.945 1 95.94 56 PRO B O 1
ATOM 1684 N N . ARG B 1 57 ? 2.072 -19.203 -5.73 1 96.88 57 ARG B N 1
ATOM 1685 C CA . ARG B 1 57 ? 0.721 -19.438 -5.23 1 96.88 57 ARG B CA 1
ATOM 1686 C C . ARG B 1 57 ? 0.683 -19.391 -3.707 1 96.88 57 ARG B C 1
ATOM 1688 O O . ARG B 1 57 ? -0.208 -18.781 -3.121 1 96.88 57 ARG B O 1
ATOM 1695 N N . GLU B 1 58 ? 1.676 -20.016 -3.094 1 97.31 58 GLU B N 1
ATOM 1696 C CA . GLU B 1 58 ? 1.766 -20 -1.637 1 97.31 58 GLU B CA 1
ATOM 1697 C C . GLU B 1 58 ? 2.119 -18.609 -1.12 1 97.31 58 GLU B C 1
ATOM 1699 O O . GLU B 1 58 ? 1.622 -18.188 -0.075 1 97.31 58 GLU B O 1
ATOM 1704 N N . ALA B 1 59 ? 3.031 -17.938 -1.825 1 97.06 59 ALA B N 1
ATOM 1705 C CA . ALA B 1 59 ? 3.369 -16.562 -1.457 1 97.06 59 ALA B CA 1
ATOM 1706 C C . ALA B 1 59 ? 2.131 -15.672 -1.474 1 97.06 59 ALA B C 1
ATOM 1708 O O . ALA B 1 59 ? 1.902 -14.898 -0.54 1 97.06 59 ALA B O 1
ATOM 1709 N N . LEU B 1 60 ? 1.331 -15.82 -2.492 1 97.94 60 LEU B N 1
ATOM 1710 C CA . LEU B 1 60 ? 0.114 -15.023 -2.615 1 97.94 60 LEU B CA 1
ATOM 1711 C C . LEU B 1 60 ? -0.865 -15.352 -1.494 1 97.94 60 LEU B C 1
ATOM 1713 O O . LEU B 1 60 ? -1.506 -14.453 -0.942 1 97.94 60 LEU B O 1
ATOM 1717 N N . ARG B 1 61 ? -1.009 -16.547 -1.171 1 97.38 61 ARG B N 1
ATOM 1718 C CA . ARG B 1 61 ? -1.899 -16.984 -0.099 1 97.38 61 ARG B CA 1
ATOM 1719 C C . ARG B 1 61 ? -1.489 -16.359 1.235 1 97.38 61 ARG B C 1
ATOM 1721 O O . ARG B 1 61 ? -2.332 -15.852 1.974 1 97.38 61 ARG B O 1
ATOM 1728 N N . ARG B 1 62 ? -0.219 -16.453 1.533 1 97 62 ARG B N 1
ATOM 1729 C CA . ARG B 1 62 ? 0.306 -15.898 2.775 1 97 62 ARG B CA 1
ATOM 1730 C C . ARG B 1 62 ? 0.099 -14.383 2.83 1 97 62 ARG B C 1
ATOM 1732 O O . ARG B 1 62 ? -0.301 -13.844 3.863 1 97 62 ARG B O 1
ATOM 1739 N N . LEU B 1 63 ? 0.325 -13.766 1.713 1 97.62 63 LEU B N 1
ATOM 1740 C CA . LEU B 1 63 ? 0.131 -12.32 1.646 1 97.62 63 LEU B CA 1
ATOM 1741 C C . LEU B 1 63 ? -1.33 -11.953 1.888 1 97.62 63 LEU B C 1
ATOM 1743 O O . LEU B 1 63 ? -1.625 -10.969 2.566 1 97.62 63 LEU B O 1
ATOM 1747 N N . ARG B 1 64 ? -2.197 -12.711 1.351 1 97.56 64 ARG B N 1
ATOM 1748 C CA . ARG B 1 64 ? -3.621 -12.461 1.551 1 97.56 64 ARG B CA 1
ATOM 1749 C C . ARG B 1 64 ? -3.998 -12.578 3.023 1 97.56 64 ARG B C 1
ATOM 1751 O O . ARG B 1 64 ? -4.773 -11.773 3.539 1 97.56 64 ARG B O 1
ATOM 1758 N N . GLU B 1 65 ? -3.459 -13.555 3.613 1 97.38 65 GLU B N 1
ATOM 1759 C CA . GLU B 1 65 ? -3.715 -13.742 5.039 1 97.38 65 GLU B CA 1
ATOM 1760 C C . GLU B 1 65 ? -3.176 -12.57 5.855 1 97.38 65 GLU B C 1
ATOM 1762 O O . GLU B 1 65 ? -3.875 -12.039 6.723 1 97.38 65 GLU B O 1
ATOM 1767 N N . LEU B 1 66 ? -1.962 -12.227 5.574 1 96.5 66 LEU B N 1
ATOM 1768 C CA . LEU B 1 66 ? -1.339 -11.109 6.27 1 96.5 66 LEU B CA 1
ATOM 1769 C C . LEU B 1 66 ? -2.092 -9.812 5.996 1 96.5 66 LEU B C 1
ATOM 1771 O O . LEU B 1 66 ? -2.297 -9 6.906 1 96.5 66 LEU B O 1
ATOM 1775 N N . GLY B 1 67 ? -2.432 -9.602 4.68 1 97.5 67 GLY B N 1
ATOM 1776 C CA . GLY B 1 67 ? -3.227 -8.438 4.336 1 97.5 67 GLY B CA 1
ATOM 1777 C C . GLY B 1 67 ? -4.551 -8.375 5.074 1 97.5 67 GLY B C 1
ATOM 1778 O O . GLY B 1 67 ? -4.969 -7.305 5.523 1 97.5 67 GLY B O 1
ATOM 1779 N N . ARG B 1 68 ? -5.176 -9.406 5.18 1 96.56 68 ARG B N 1
ATOM 1780 C CA . ARG B 1 68 ? -6.438 -9.484 5.902 1 96.56 68 ARG B CA 1
ATOM 1781 C C . ARG B 1 68 ? -6.25 -9.117 7.371 1 96.56 68 ARG B C 1
ATOM 1783 O O . ARG B 1 68 ? -7.09 -8.422 7.953 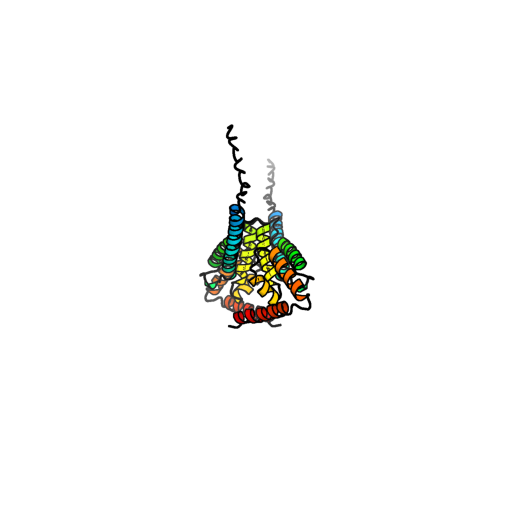1 96.56 68 ARG B O 1
ATOM 1790 N N . GLN B 1 69 ? -5.227 -9.602 7.957 1 95.38 69 GLN B N 1
ATOM 1791 C CA . GLN B 1 69 ? -4.926 -9.266 9.344 1 95.38 69 GLN B CA 1
ATOM 1792 C C . GLN B 1 69 ? -4.68 -7.766 9.5 1 95.38 69 GLN B C 1
ATOM 1794 O O . GLN B 1 69 ? -5.137 -7.156 10.469 1 95.38 69 GLN B O 1
ATOM 1799 N N . TRP B 1 70 ? -4.004 -7.246 8.516 1 95.56 70 TRP B N 1
ATOM 1800 C CA . TRP B 1 70 ? -3.668 -5.828 8.555 1 95.56 70 TRP B CA 1
ATOM 1801 C C . TRP B 1 70 ? -4.91 -4.965 8.352 1 95.56 70 TRP B C 1
ATOM 1803 O O . TRP B 1 70 ? -5.227 -4.113 9.188 1 95.56 70 TRP B O 1
ATOM 1813 N N . LEU B 1 71 ? -5.648 -5.199 7.34 1 95.25 71 LEU B N 1
ATOM 1814 C CA . LEU B 1 71 ? -6.773 -4.348 6.965 1 95.25 71 LEU B CA 1
ATOM 1815 C C . LEU B 1 71 ? -8.008 -4.684 7.793 1 95.25 71 LEU B C 1
ATOM 1817 O O . LEU B 1 71 ? -8.938 -3.879 7.883 1 95.25 71 LEU B O 1
ATOM 1821 N N . SER B 1 72 ? -8.062 -5.855 8.32 1 94.06 72 SER B N 1
ATOM 1822 C CA . SER B 1 72 ? -9.164 -6.316 9.156 1 94.06 72 SER B CA 1
ATOM 1823 C C . SER B 1 72 ? -10.508 -5.938 8.555 1 94.06 72 SER B C 1
ATOM 1825 O O . SER B 1 72 ? -11.32 -5.27 9.195 1 94.06 72 SER B O 1
ATOM 1827 N N . PRO B 1 73 ? -10.844 -6.523 7.391 1 94.12 73 PRO B N 1
ATOM 1828 C CA . PRO B 1 73 ? -12.102 -6.188 6.719 1 94.12 73 PRO B CA 1
ATOM 1829 C C . PRO B 1 73 ? -13.328 -6.57 7.539 1 94.12 73 PRO B C 1
ATOM 1831 O O . PRO B 1 73 ? -14.422 -6.047 7.305 1 94.12 73 PRO B O 1
ATOM 1834 N N . GLU B 1 74 ? -13.203 -7.438 8.469 1 93 74 GLU B N 1
ATOM 1835 C CA . GLU B 1 74 ? -14.312 -7.855 9.32 1 93 74 GLU B CA 1
ATOM 1836 C C . GLU B 1 74 ? -14.711 -6.75 10.289 1 93 74 GLU B C 1
ATOM 1838 O O . GLU B 1 74 ? -15.867 -6.664 10.703 1 93 74 GLU B O 1
ATOM 1843 N N . THR B 1 75 ? -13.766 -5.945 10.664 1 92.62 75 THR B N 1
ATOM 1844 C CA . THR B 1 75 ? -14.008 -4.926 11.68 1 92.62 75 THR B CA 1
ATOM 1845 C C . THR B 1 75 ? -13.977 -3.531 11.062 1 92.62 75 THR B C 1
ATOM 1847 O O . THR B 1 75 ? -14.703 -2.637 11.5 1 92.62 75 THR B O 1
ATOM 1850 N N . HIS B 1 76 ? -13.227 -3.393 9.961 1 94.31 76 HIS B N 1
ATOM 1851 C CA . HIS B 1 76 ? -13.047 -2.076 9.359 1 94.31 76 HIS B CA 1
ATOM 1852 C C . HIS B 1 76 ? -13.977 -1.884 8.164 1 94.31 76 HIS B C 1
ATOM 1854 O O . HIS B 1 76 ? -14.234 -2.828 7.418 1 94.31 76 HIS B O 1
ATOM 1860 N N . THR B 1 77 ? -14.438 -0.62 8.102 1 95.12 77 THR B N 1
ATOM 1861 C CA . THR B 1 77 ? -15.227 -0.263 6.922 1 95.12 77 THR B CA 1
ATOM 1862 C C . THR B 1 77 ? -14.312 0.029 5.734 1 95.12 77 THR B C 1
ATOM 1864 O O . THR B 1 77 ? -13.094 0.085 5.883 1 95.12 77 THR B O 1
ATOM 1867 N N . LYS B 1 78 ? -14.883 0.215 4.598 1 97.06 78 LYS B N 1
ATOM 1868 C CA . LYS B 1 78 ? -14.102 0.516 3.404 1 97.06 78 LYS B CA 1
ATOM 1869 C C . LYS B 1 78 ? -13.328 1.823 3.568 1 97.06 78 LYS B C 1
ATOM 1871 O O . LYS B 1 78 ? -12.172 1.923 3.156 1 97.06 78 LYS B O 1
ATOM 1876 N N . GLU B 1 79 ? -14.039 2.766 4.273 1 95.38 79 GLU B N 1
ATOM 1877 C CA . GLU B 1 79 ? -13.391 4.059 4.496 1 95.38 79 GLU B CA 1
ATOM 1878 C C . GLU B 1 79 ? -12.211 3.93 5.453 1 95.38 79 GLU B C 1
ATOM 1880 O O . GLU B 1 79 ? -11.203 4.613 5.297 1 95.38 79 GLU B O 1
ATOM 1885 N N . GLN B 1 80 ? -12.352 3.143 6.375 1 94.31 80 GLN B N 1
ATOM 1886 C CA . GLN B 1 80 ? -11.281 2.895 7.336 1 94.31 80 GLN B CA 1
ATOM 1887 C C . GLN B 1 80 ? -10.102 2.18 6.676 1 94.31 80 GLN B C 1
ATOM 1889 O O . GLN B 1 80 ? -8.945 2.49 6.957 1 94.31 80 GLN B O 1
ATOM 1894 N N . ILE B 1 81 ? -10.398 1.22 5.805 1 96.56 81 ILE B N 1
ATOM 1895 C CA . ILE B 1 81 ? -9.344 0.529 5.066 1 96.56 81 ILE B CA 1
ATOM 1896 C C . ILE B 1 81 ? -8.602 1.523 4.176 1 96.56 81 ILE B C 1
ATOM 1898 O O . ILE B 1 81 ? -7.367 1.527 4.137 1 96.56 81 ILE B O 1
ATOM 1902 N N . LEU B 1 82 ? -9.375 2.359 3.521 1 96.75 82 LEU B N 1
ATOM 1903 C CA . LEU B 1 82 ? -8.781 3.426 2.717 1 96.75 82 LEU B CA 1
ATOM 1904 C C . LEU B 1 82 ? -7.871 4.305 3.564 1 96.75 82 LEU B C 1
ATOM 1906 O O . LEU B 1 82 ? -6.773 4.66 3.133 1 96.75 82 LEU B O 1
ATOM 1910 N N . GLY B 1 83 ? -8.312 4.617 4.719 1 96.56 83 GLY B N 1
ATOM 1911 C CA . GLY B 1 83 ? -7.527 5.438 5.625 1 96.56 83 GLY B CA 1
ATOM 1912 C C . GLY B 1 83 ? -6.191 4.82 5.984 1 96.56 83 GLY B C 1
ATOM 1913 O O . GLY B 1 83 ? -5.184 5.523 6.094 1 96.56 83 GLY B O 1
ATOM 1914 N N . LEU B 1 84 ? -6.227 3.525 6.176 1 94.38 84 LEU B N 1
ATOM 1915 C CA . LEU B 1 84 ? -4.992 2.816 6.496 1 94.38 84 LEU B CA 1
ATOM 1916 C C . LEU B 1 84 ? -3.984 2.936 5.355 1 94.38 84 LEU B C 1
ATOM 1918 O O . LEU B 1 84 ? -2.805 3.209 5.59 1 94.38 84 LEU B O 1
ATOM 1922 N N . LEU B 1 85 ? -4.445 2.826 4.152 1 95.69 85 LEU B N 1
ATOM 1923 C CA . LEU B 1 85 ? -3.578 2.906 2.982 1 95.69 85 LEU B CA 1
ATOM 1924 C C . LEU B 1 85 ? -3.109 4.34 2.75 1 95.69 85 LEU B C 1
ATOM 1926 O O . LEU B 1 85 ? -1.954 4.566 2.381 1 95.69 85 LEU B O 1
ATOM 1930 N N . VAL B 1 86 ? -3.975 5.227 2.902 1 97.19 86 VAL B N 1
ATOM 1931 C CA . VAL B 1 86 ? -3.654 6.641 2.732 1 97.19 86 VAL B CA 1
ATOM 1932 C C . VAL B 1 86 ? -2.598 7.059 3.75 1 97.19 86 VAL B C 1
ATOM 1934 O O . VAL B 1 86 ? -1.646 7.766 3.412 1 97.19 86 VAL B O 1
ATOM 1937 N N . LEU B 1 87 ? -2.777 6.57 4.969 1 96.5 87 LEU B N 1
ATOM 1938 C CA . LEU B 1 87 ? -1.777 6.859 5.992 1 96.5 87 LEU B CA 1
ATOM 1939 C C . LEU B 1 87 ? -0.42 6.281 5.605 1 96.5 87 LEU B C 1
ATOM 1941 O O . LEU B 1 87 ? 0.601 6.969 5.703 1 96.5 87 LEU B O 1
ATOM 1945 N N . GLU B 1 88 ? -0.396 5.086 5.191 1 95.19 88 GLU B N 1
ATOM 1946 C CA . GLU B 1 88 ? 0.842 4.453 4.75 1 95.19 88 GLU B CA 1
ATOM 1947 C C . GLU B 1 88 ? 1.521 5.273 3.656 1 95.19 88 GLU B C 1
ATOM 1949 O O . GLU B 1 88 ? 2.719 5.555 3.736 1 95.19 88 GLU B O 1
ATOM 1954 N N . GLN B 1 89 ? 0.743 5.672 2.68 1 96 89 GLN B N 1
ATOM 1955 C CA . GLN B 1 89 ? 1.292 6.434 1.562 1 96 89 GLN B CA 1
ATOM 1956 C C . GLN B 1 89 ? 1.71 7.832 2 1 96 89 GLN B C 1
ATOM 1958 O O . GLN B 1 89 ? 2.711 8.367 1.519 1 96 89 GLN B O 1
ATOM 1963 N N . PHE B 1 90 ? 0.954 8.445 2.877 1 97.75 90 PHE B N 1
ATOM 1964 C CA . PHE B 1 90 ? 1.277 9.758 3.412 1 97.75 90 PHE B CA 1
ATOM 1965 C C . PHE B 1 90 ? 2.641 9.75 4.094 1 97.75 90 PHE B C 1
ATOM 1967 O O . PHE B 1 90 ? 3.465 10.633 3.861 1 97.75 90 PHE B O 1
ATOM 1974 N N . LEU B 1 91 ? 2.887 8.742 4.836 1 94.75 91 LEU B N 1
ATOM 1975 C CA . LEU B 1 91 ? 4.156 8.625 5.543 1 94.75 91 LEU B CA 1
ATOM 1976 C C . LEU B 1 91 ? 5.301 8.391 4.562 1 94.75 91 LEU B C 1
ATOM 1978 O O . LEU B 1 91 ? 6.41 8.898 4.758 1 94.75 91 LEU B O 1
ATOM 1982 N N . THR B 1 92 ? 5.008 7.648 3.52 1 93.5 92 THR B N 1
ATOM 1983 C CA . THR B 1 92 ? 6.02 7.281 2.533 1 93.5 92 THR B CA 1
ATOM 1984 C C . THR B 1 92 ? 6.473 8.5 1.741 1 93.5 92 THR B C 1
ATOM 1986 O O . THR B 1 92 ? 7.637 8.602 1.353 1 93.5 92 THR B O 1
ATOM 1989 N N . ILE B 1 93 ? 5.637 9.461 1.497 1 94.5 93 ILE B N 1
ATOM 1990 C CA . ILE B 1 93 ? 5.957 10.555 0.584 1 94.5 93 ILE B CA 1
ATOM 1991 C C . ILE B 1 93 ? 6.543 11.727 1.368 1 94.5 93 ILE B C 1
ATOM 1993 O O . ILE B 1 93 ? 6.988 12.719 0.78 1 94.5 93 ILE B O 1
ATOM 1997 N N . LEU B 1 94 ? 6.562 11.641 2.605 1 93.94 94 LEU B N 1
ATOM 1998 C CA . LEU B 1 94 ? 7.172 12.672 3.434 1 93.94 94 LEU B CA 1
ATOM 1999 C C . LEU B 1 94 ? 8.688 12.648 3.303 1 93.94 94 LEU B C 1
ATOM 2001 O O . LEU B 1 94 ? 9.289 11.578 3.182 1 93.94 94 LEU B O 1
ATOM 2005 N N . PRO B 1 95 ? 9.242 13.844 3.33 1 90.19 95 PRO B N 1
ATOM 2006 C CA . PRO B 1 95 ? 10.711 13.875 3.4 1 90.19 95 PRO B CA 1
ATOM 2007 C C . PRO B 1 95 ? 11.258 13.062 4.57 1 90.19 95 PRO B C 1
ATOM 2009 O O . PRO B 1 95 ? 10.609 12.953 5.613 1 90.19 95 PRO B O 1
ATOM 2012 N N . ALA B 1 96 ? 12.375 12.633 4.453 1 87.25 96 ALA B N 1
ATOM 2013 C CA . ALA B 1 96 ? 12.961 11.641 5.352 1 87.25 96 ALA B CA 1
ATOM 2014 C C . ALA B 1 96 ? 12.961 12.133 6.793 1 87.25 96 ALA B C 1
ATOM 2016 O O . ALA B 1 96 ? 12.57 11.406 7.707 1 87.25 96 ALA B O 1
ATOM 2017 N N . GLU B 1 97 ? 13.344 13.32 6.91 1 85.12 97 GLU B N 1
ATOM 2018 C CA . GLU B 1 97 ? 13.438 13.875 8.258 1 85.12 97 GLU B CA 1
ATOM 2019 C C . GLU B 1 97 ? 12.055 13.977 8.906 1 85.12 97 GLU B C 1
ATOM 2021 O O . GLU B 1 97 ? 11.898 13.656 10.086 1 85.12 97 GLU B O 1
ATOM 2026 N N . LEU B 1 98 ? 11.141 14.367 8.133 1 90.12 98 LEU B N 1
ATOM 2027 C CA . LEU B 1 98 ? 9.773 14.477 8.625 1 90.12 98 LEU B CA 1
ATOM 2028 C C . LEU B 1 98 ? 9.164 13.094 8.859 1 90.12 98 LEU B C 1
ATOM 2030 O O . LEU B 1 98 ? 8.461 12.883 9.844 1 90.12 98 LEU B O 1
ATOM 2034 N N . GLN B 1 99 ? 9.422 12.242 7.973 1 91.69 99 GLN B N 1
ATOM 2035 C CA . GLN B 1 99 ? 8.906 10.883 8.055 1 91.69 99 GLN B CA 1
ATOM 2036 C C . GLN B 1 99 ? 9.352 10.203 9.344 1 91.69 99 GLN B C 1
ATOM 2038 O O . GLN B 1 99 ? 8.539 9.57 10.031 1 91.69 99 GLN B O 1
ATOM 2043 N N . ALA B 1 100 ? 10.625 10.273 9.609 1 87.31 100 ALA B N 1
ATOM 2044 C CA . ALA B 1 100 ? 11.172 9.68 10.828 1 87.31 100 ALA B CA 1
ATOM 2045 C C . ALA B 1 100 ? 10.508 10.273 12.07 1 87.31 100 ALA B C 1
ATOM 2047 O O . ALA B 1 100 ? 10.219 9.562 13.031 1 87.31 100 ALA B O 1
ATOM 2048 N N . TRP B 1 101 ? 10.297 11.555 12.055 1 88.31 101 TRP B N 1
ATOM 2049 C CA . TRP B 1 101 ? 9.656 12.242 13.172 1 88.31 101 TRP B CA 1
ATOM 2050 C C . TRP B 1 101 ? 8.242 11.719 13.391 1 88.31 101 TRP B C 1
ATOM 2052 O O . TRP B 1 101 ? 7.871 11.367 14.516 1 88.31 101 TRP B O 1
ATOM 2062 N N . VAL B 1 102 ? 7.527 11.727 12.383 1 92.5 102 VAL B N 1
ATOM 2063 C CA . VAL B 1 102 ? 6.133 11.32 12.508 1 92.5 102 VAL B CA 1
ATOM 2064 C C . VAL B 1 102 ? 6.055 9.852 12.922 1 92.5 102 VAL B C 1
ATOM 2066 O O . VAL B 1 102 ? 5.246 9.484 13.773 1 92.5 102 VAL B O 1
ATOM 2069 N N . ARG B 1 103 ? 6.871 9.023 12.344 1 88.69 103 ARG B N 1
ATOM 2070 C CA . ARG B 1 103 ? 6.895 7.609 12.703 1 88.69 103 ARG B CA 1
ATOM 2071 C C . ARG B 1 103 ? 7.246 7.426 14.172 1 88.69 103 ARG B C 1
ATOM 2073 O O . ARG B 1 103 ? 6.727 6.52 14.828 1 88.69 103 ARG B O 1
ATOM 2080 N N . GLY B 1 104 ? 8.148 8.242 14.609 1 87.56 104 GLY B N 1
ATOM 2081 C CA . GLY B 1 104 ? 8.516 8.195 16.016 1 87.56 104 GLY B CA 1
ATOM 2082 C C . GLY B 1 104 ? 7.352 8.492 16.938 1 87.56 104 GLY B C 1
ATOM 2083 O O . GLY B 1 104 ? 7.32 8.023 18.078 1 87.56 104 GLY B O 1
ATOM 2084 N N . GLN B 1 105 ? 6.367 9.258 16.484 1 87.12 105 GLN B N 1
ATOM 2085 C CA . GLN B 1 105 ? 5.191 9.609 17.281 1 87.12 105 GLN B CA 1
ATOM 2086 C C . GLN B 1 105 ? 4.121 8.523 17.188 1 87.12 105 GLN B C 1
ATOM 2088 O O . GLN B 1 105 ? 3.137 8.547 17.922 1 87.12 105 GLN B O 1
ATOM 2093 N N . HIS B 1 106 ? 4.309 7.539 16.266 1 85.75 106 HIS B N 1
ATOM 2094 C CA . HIS B 1 106 ? 3.396 6.418 16.078 1 85.75 106 HIS B CA 1
ATOM 2095 C C . HIS B 1 106 ? 1.951 6.891 15.977 1 85.75 106 HIS B C 1
ATOM 2097 O O . HIS B 1 106 ? 1.095 6.449 16.75 1 85.75 106 HIS B O 1
ATOM 2103 N N . PRO B 1 107 ? 1.688 7.629 14.938 1 89.69 107 PRO B N 1
ATOM 2104 C CA . PRO B 1 107 ? 0.309 8.109 14.812 1 89.69 107 PRO B CA 1
ATOM 2105 C C . PRO B 1 107 ? -0.687 6.98 14.547 1 89.69 107 PRO B C 1
ATOM 2107 O O . PRO B 1 107 ? -0.399 6.07 13.773 1 89.69 107 PRO B O 1
ATOM 2110 N N . GLU B 1 108 ? -1.829 7.078 15.156 1 85.88 108 GLU B N 1
ATOM 2111 C CA . GLU B 1 108 ? -2.848 6.039 15.047 1 85.88 108 GLU B CA 1
ATOM 2112 C C . GLU B 1 108 ? -3.816 6.336 13.906 1 85.88 108 GLU B C 1
ATOM 2114 O O . GLU B 1 108 ? -4.672 5.512 13.578 1 85.88 108 GLU B O 1
ATOM 2119 N N . SER B 1 109 ? -3.811 7.438 13.359 1 90.44 109 SER B N 1
ATOM 2120 C CA . SER B 1 109 ? -4.684 7.852 12.266 1 90.44 109 SER B CA 1
ATOM 2121 C C . SER B 1 109 ? -3.975 8.82 11.328 1 90.44 109 SER B C 1
ATOM 2123 O O . SER B 1 109 ? -2.969 9.43 11.695 1 90.44 109 SER B O 1
ATOM 2125 N N . ARG B 1 110 ? -4.559 8.977 10.211 1 94.75 110 ARG B N 1
ATOM 2126 C CA . ARG B 1 110 ? -4.008 9.906 9.227 1 94.75 110 ARG B CA 1
ATOM 2127 C C . ARG B 1 110 ? -4.133 11.344 9.711 1 94.75 110 ARG B C 1
ATOM 2129 O O . ARG B 1 110 ? -3.262 12.172 9.445 1 94.75 110 ARG B O 1
ATOM 2136 N N . GLU B 1 111 ? -5.16 11.68 10.516 1 95.19 111 GLU B N 1
ATOM 2137 C CA . GLU B 1 111 ? -5.344 13.016 11.062 1 95.19 111 GLU B CA 1
ATOM 2138 C C . GLU B 1 111 ? -4.305 13.328 12.133 1 95.19 111 GLU B C 1
ATOM 2140 O O . GLU B 1 111 ? -3.803 14.445 12.211 1 95.19 111 GLU B O 1
ATOM 2145 N N . GLN B 1 112 ? -4.012 12.32 12.805 1 95.12 112 GLN B N 1
ATOM 2146 C CA . GLN B 1 112 ? -3.004 12.516 13.844 1 95.12 112 GLN B CA 1
ATOM 2147 C C . GLN B 1 112 ? -1.629 12.773 13.234 1 95.12 112 GLN B C 1
ATOM 2149 O O . GLN B 1 112 ? -0.858 13.586 13.75 1 95.12 112 GLN B O 1
ATOM 2154 N N . ALA B 1 113 ? -1.337 12.094 12.117 1 95.44 113 ALA B N 1
ATOM 2155 C CA . ALA B 1 113 ? -0.069 12.312 11.43 1 95.44 113 ALA B CA 1
ATOM 2156 C C . ALA B 1 113 ? 0.064 13.766 10.977 1 95.44 113 ALA B C 1
ATOM 2158 O O . ALA B 1 113 ? 1.127 14.367 11.117 1 95.44 113 ALA B O 1
ATOM 2159 N N . VAL B 1 114 ? -0.979 14.344 10.523 1 96.56 114 VAL B N 1
ATOM 2160 C CA . VAL B 1 114 ? -0.985 15.734 10.07 1 96.56 114 VAL B CA 1
ATOM 2161 C C . VAL B 1 114 ? -0.792 16.672 11.258 1 96.56 114 VAL B C 1
ATOM 2163 O O . VAL B 1 114 ? -0.012 17.625 11.188 1 96.56 114 VAL B O 1
ATOM 2166 N N . THR B 1 115 ? -1.515 16.375 12.305 1 96 115 THR B N 1
ATOM 2167 C CA . THR B 1 115 ? -1.422 17.203 13.5 1 96 115 THR B CA 1
ATOM 2168 C C . THR B 1 115 ? 0.007 17.219 14.031 1 96 115 THR B C 1
ATOM 2170 O O . THR B 1 115 ? 0.512 18.266 14.438 1 96 115 THR B O 1
ATOM 2173 N N . VAL B 1 116 ? 0.642 16.047 14.023 1 94.19 116 VAL B N 1
ATOM 2174 C CA . VAL B 1 116 ? 2.025 15.93 14.477 1 94.19 116 VAL B CA 1
ATOM 2175 C C . VAL B 1 116 ? 2.924 16.828 13.617 1 94.19 116 VAL B C 1
ATOM 2177 O O . VAL B 1 116 ? 3.781 17.531 14.141 1 94.19 116 VAL B O 1
ATOM 2180 N N . LEU B 1 117 ? 2.74 16.859 12.359 1 94.81 117 LEU B N 1
ATOM 2181 C CA . LEU B 1 117 ? 3.549 17.641 11.43 1 94.81 117 LEU B CA 1
ATOM 2182 C C . LEU B 1 117 ? 3.273 19.141 11.594 1 94.81 117 LEU B C 1
ATOM 2184 O O . LEU B 1 117 ? 4.199 19.953 11.586 1 94.81 117 LEU B O 1
ATOM 2188 N N . GLU B 1 118 ? 2.055 19.484 11.68 1 94.12 118 GLU B N 1
ATOM 2189 C CA . GLU B 1 118 ? 1.686 20.891 11.859 1 94.12 118 GLU B CA 1
ATOM 2190 C C . GLU B 1 118 ? 2.236 21.438 13.172 1 94.12 118 GLU B C 1
ATOM 2192 O O . GLU B 1 118 ? 2.672 22.594 13.234 1 94.12 118 GLU B O 1
ATOM 2197 N N . ASP B 1 119 ? 2.191 20.656 14.148 1 91.38 119 ASP B N 1
ATOM 2198 C CA . ASP B 1 119 ? 2.793 21.047 15.422 1 91.38 119 ASP B CA 1
ATOM 2199 C C . ASP B 1 119 ? 4.297 21.266 15.273 1 91.38 119 ASP B C 1
ATOM 2201 O O . ASP B 1 119 ? 4.852 22.203 15.836 1 91.38 119 ASP B O 1
ATOM 2205 N N . LEU B 1 120 ? 4.863 20.359 14.609 1 88.5 120 LEU B N 1
ATOM 2206 C CA . LEU B 1 120 ? 6.293 20.484 14.359 1 88.5 120 LEU B CA 1
ATOM 2207 C C . LEU B 1 120 ? 6.594 21.781 13.602 1 88.5 120 LEU B C 1
ATOM 2209 O O . LEU B 1 120 ? 7.539 22.484 13.938 1 88.5 120 LEU B O 1
ATOM 2213 N N . GLU B 1 121 ? 5.883 22.062 12.609 1 87.06 121 GLU B N 1
ATOM 2214 C CA . GLU B 1 121 ? 6.082 23.281 11.82 1 87.06 121 GLU B CA 1
ATOM 2215 C C . GLU B 1 121 ? 5.922 24.531 12.672 1 87.06 121 GLU B C 1
ATOM 2217 O O . GLU B 1 121 ? 6.648 25.516 12.492 1 87.06 121 GLU B O 1
ATOM 2222 N N . ARG B 1 122 ? 4.945 24.562 13.531 1 86.94 122 ARG B N 1
ATOM 2223 C CA . ARG B 1 122 ? 4.73 25.688 14.43 1 86.94 122 ARG B CA 1
ATOM 2224 C C . ARG B 1 122 ? 5.938 25.891 15.344 1 86.94 122 ARG B C 1
ATOM 2226 O O . ARG B 1 122 ? 6.34 27.031 15.602 1 86.94 122 ARG B O 1
ATOM 2233 N N . LEU B 1 123 ? 6.445 24.766 15.734 1 82.44 123 LEU B N 1
ATOM 2234 C CA . LEU B 1 123 ? 7.617 24.828 16.609 1 82.44 123 LEU B CA 1
ATOM 2235 C C . LEU B 1 123 ? 8.828 25.375 15.852 1 82.44 123 LEU B C 1
ATOM 2237 O O . LEU B 1 123 ? 9.641 26.109 16.422 1 82.44 123 LEU B O 1
ATOM 2241 N N . LEU B 1 124 ? 8.945 25 14.656 1 78.12 124 LEU B N 1
ATOM 2242 C CA . LEU B 1 124 ? 10.078 25.422 13.852 1 78.12 124 LEU B CA 1
ATOM 2243 C C . LEU B 1 124 ? 9.961 26.891 13.469 1 78.12 124 LEU B C 1
ATOM 2245 O O . LEU B 1 124 ? 10.969 27.562 13.234 1 78.12 124 LEU B O 1
ATOM 2249 N N . ASP B 1 125 ? 8.914 27.375 13.219 1 76.31 125 ASP B N 1
ATOM 2250 C CA . ASP B 1 125 ? 8.688 28.766 12.836 1 76.31 125 ASP B CA 1
ATOM 2251 C C . ASP B 1 125 ? 8.891 29.703 14.023 1 76.31 125 ASP B C 1
ATOM 2253 O O . ASP B 1 125 ? 9.094 30.906 13.844 1 76.31 125 ASP B O 1
ATOM 2257 N N . GLU B 1 126 ? 8.836 29.219 15.141 1 70.81 126 GLU B N 1
ATOM 2258 C CA . GLU B 1 126 ? 9.086 30.062 16.312 1 70.81 126 GLU B CA 1
ATOM 2259 C C . GLU B 1 126 ? 10.578 30.328 16.484 1 70.81 126 GLU B C 1
ATOM 2261 O O . GLU B 1 126 ? 11.383 29.391 16.469 1 70.81 126 GLU B O 1
ATOM 2266 N N . PRO B 1 127 ? 11.188 31.562 16.062 1 61.34 127 PRO B N 1
ATOM 2267 C CA . PRO B 1 127 ? 12.602 31.953 16.125 1 61.34 127 PRO B CA 1
ATOM 2268 C C . PRO B 1 127 ? 13.352 31.234 17.234 1 61.34 127 PRO B C 1
ATOM 2270 O O . PRO B 1 127 ? 14.555 30.984 17.125 1 61.34 127 PRO B O 1
ATOM 2273 N N . GLY B 1 128 ? 13.039 31.188 18.375 1 52 128 GLY B N 1
ATOM 2274 C CA . GLY B 1 128 ? 13.797 30.719 19.531 1 52 128 GLY B CA 1
ATOM 2275 C C . GLY B 1 128 ? 13.938 29.203 19.562 1 52 128 GLY B C 1
ATOM 2276 O O . GLY B 1 128 ? 14.672 28.672 20.406 1 52 128 GLY B O 1
ATOM 2277 N N . GLU B 1 129 ? 13.094 28.422 19.125 1 50.91 129 GLU B N 1
ATOM 2278 C CA . GLU B 1 129 ? 13.164 27 19.391 1 50.91 129 GLU B CA 1
ATOM 2279 C C . GLU B 1 129 ? 14.008 26.266 18.344 1 50.91 129 GLU B C 1
ATOM 2281 O O . GLU B 1 129 ? 13.594 26.125 17.203 1 50.91 129 GLU B O 1
ATOM 2286 N N . GLN B 1 130 ? 15.289 26.562 18.266 1 46.97 130 GLN B N 1
ATOM 2287 C CA . GLN B 1 130 ? 16.391 25.859 17.609 1 46.97 130 GLN B CA 1
ATOM 2288 C C . GLN B 1 130 ? 16.141 24.344 17.578 1 46.97 130 GLN B C 1
ATOM 2290 O O . GLN B 1 130 ? 16.875 23.594 16.938 1 46.97 130 GLN B O 1
ATOM 2295 N N . VAL B 1 131 ? 15.43 23.844 18.531 1 45.97 131 VAL B N 1
ATOM 2296 C CA . VAL B 1 131 ? 15.352 22.422 18.844 1 45.97 131 VAL B CA 1
ATOM 2297 C C . VAL B 1 131 ? 14.664 21.672 17.688 1 45.97 131 VAL B C 1
ATOM 2299 O O . VAL B 1 131 ? 15.047 20.547 17.359 1 45.97 131 VAL B O 1
ATOM 2302 N N . GLY B 1 132 ? 13.703 22.172 17.156 1 48.09 132 GLY B N 1
ATOM 2303 C CA . GLY B 1 132 ? 12.984 21.438 16.125 1 48.09 132 GLY B CA 1
ATOM 2304 C C . GLY B 1 132 ? 13.82 21.156 14.898 1 48.09 132 GLY B C 1
ATOM 2305 O O . GLY B 1 132 ? 13.547 20.203 14.164 1 48.09 132 GLY B O 1
ATOM 2306 N N . ARG B 1 133 ? 14.719 22.125 14.562 1 47.03 133 ARG B N 1
ATOM 2307 C CA . ARG B 1 133 ? 15.664 21.938 13.461 1 47.03 133 ARG B CA 1
ATOM 2308 C C . ARG B 1 133 ? 16.656 20.828 13.773 1 47.03 133 ARG B C 1
ATOM 2310 O O . ARG B 1 133 ? 17.094 20.094 12.875 1 47.03 133 ARG B O 1
ATOM 2317 N N . GLU B 1 134 ? 17.109 20.766 14.969 1 49.38 134 GLU B N 1
ATOM 2318 C CA . GLU B 1 134 ? 18.031 19.719 15.359 1 49.38 134 GLU B CA 1
ATOM 2319 C C . GLU B 1 134 ? 17.359 18.344 15.359 1 49.38 134 GLU B C 1
ATOM 2321 O O . GLU B 1 134 ? 18 17.328 15.078 1 49.38 134 GLU B O 1
ATOM 2326 N N . ALA B 1 135 ? 16.203 18.266 15.859 1 48.59 135 ALA B N 1
ATOM 2327 C CA . ALA B 1 135 ? 15.477 17 15.836 1 48.59 135 ALA B CA 1
ATOM 2328 C C . ALA B 1 135 ? 15.258 16.516 14.406 1 48.59 135 ALA B C 1
ATOM 2330 O O . ALA B 1 135 ? 15.289 15.32 14.133 1 48.59 135 ALA B O 1
ATOM 2331 N N . CYS B 1 136 ? 15.125 17.406 13.555 1 48 136 CYS B N 1
ATOM 2332 C CA . CYS B 1 136 ? 15.094 17.047 12.141 1 48 136 CYS B CA 1
ATOM 2333 C C . CYS B 1 136 ? 16.469 16.578 11.664 1 48 136 CYS B C 1
ATOM 2335 O O . CYS B 1 136 ? 16.562 15.742 10.758 1 48 136 CYS B O 1
ATOM 2337 N N . SER B 1 137 ? 17.5 17.109 12.094 1 45.81 137 SER B N 1
ATOM 2338 C CA . SER B 1 137 ? 18.844 16.688 11.727 1 45.81 137 SER B CA 1
ATOM 2339 C C . SER B 1 137 ? 19.125 15.273 12.203 1 45.81 137 SER B C 1
ATOM 2341 O O . SER B 1 137 ? 19.891 14.539 11.57 1 45.81 137 SER B O 1
ATOM 2343 N N . VAL B 1 138 ? 18.734 14.914 13.367 1 46.41 138 VAL B N 1
ATOM 2344 C CA . VAL B 1 138 ? 19.062 13.602 13.914 1 46.41 138 VAL B CA 1
ATOM 2345 C C . VAL B 1 138 ? 18.25 12.531 13.195 1 46.41 138 VAL B C 1
ATOM 2347 O O . VAL B 1 138 ? 18.719 11.398 13.016 1 46.41 138 VAL B O 1
ATOM 2350 N N . VAL B 1 139 ? 17.047 12.719 12.898 1 46.12 139 VAL B N 1
ATOM 2351 C CA . VAL B 1 139 ? 16.234 11.688 12.258 1 46.12 139 VAL B CA 1
ATOM 2352 C C . VAL B 1 139 ? 16.719 11.461 10.828 1 46.12 139 VAL B C 1
ATOM 2354 O O . VAL B 1 139 ? 16.516 10.391 10.258 1 46.12 139 VAL B O 1
ATOM 2357 N N . THR B 1 140 ? 17.25 12.391 10.172 1 42.03 140 THR B N 1
ATOM 2358 C CA . THR B 1 140 ? 17.922 12.156 8.898 1 42.03 140 THR B CA 1
ATOM 2359 C C . THR B 1 140 ? 19.078 11.18 9.07 1 42.03 140 THR B C 1
ATOM 2361 O O . THR B 1 140 ? 19.453 10.477 8.133 1 42.03 140 THR B O 1
ATOM 2364 N N . LYS B 1 141 ? 19.859 11.406 10.086 1 42.06 141 LYS B N 1
ATOM 2365 C CA . LYS B 1 141 ? 21.047 10.547 10.219 1 42.06 141 LYS B CA 1
ATOM 2366 C C . LYS B 1 141 ? 20.641 9.117 10.555 1 42.06 141 LYS B C 1
ATOM 2368 O O . LYS B 1 141 ? 21.344 8.172 10.172 1 42.06 141 LYS B O 1
ATOM 2373 N N . GLY B 1 142 ? 19.703 8.859 11.391 1 36.69 142 GLY B N 1
ATOM 2374 C CA . GLY B 1 142 ? 19.406 7.492 11.797 1 36.69 142 GLY B CA 1
ATOM 2375 C C . GLY B 1 142 ? 18.766 6.664 10.703 1 36.69 142 GLY B C 1
ATOM 2376 O O . GLY B 1 142 ? 18.828 5.43 10.742 1 36.69 142 GLY B O 1
ATOM 2377 N N . SER B 1 143 ? 17.875 7.07 9.938 1 37.38 143 SER B N 1
ATOM 2378 C CA . SER B 1 143 ? 17.297 6.223 8.898 1 37.38 143 SER B CA 1
ATOM 2379 C C . SER B 1 143 ? 18.312 5.91 7.809 1 37.38 143 SER B C 1
ATOM 2381 O O . SER B 1 143 ? 18.078 5.051 6.957 1 37.38 143 SER B O 1
ATOM 2383 N N . ILE B 1 144 ? 19.297 6.621 7.613 1 34.53 144 ILE B N 1
ATOM 2384 C CA . ILE B 1 144 ? 20.344 6.266 6.664 1 34.53 144 ILE B CA 1
ATOM 2385 C C . ILE B 1 144 ? 21.062 5.004 7.141 1 34.53 144 ILE B C 1
ATOM 2387 O O . ILE B 1 144 ? 21.703 4.305 6.344 1 34.53 144 ILE B O 1
ATOM 2391 N N . TYR B 1 145 ? 21.297 4.84 8.523 1 35.03 145 TYR B N 1
ATOM 2392 C CA . TYR B 1 145 ? 22.094 3.662 8.867 1 35.03 145 TYR B CA 1
ATOM 2393 C C . TYR B 1 145 ? 21.391 2.387 8.414 1 35.03 145 TYR B C 1
ATOM 2395 O O . TYR B 1 145 ? 22.031 1.349 8.242 1 35.03 145 TYR B O 1
ATOM 2403 N N . ARG B 1 146 ? 20.031 2.365 8.625 1 30.25 146 ARG B N 1
ATOM 2404 C CA . ARG B 1 146 ? 19.594 0.997 8.359 1 30.25 146 ARG B CA 1
ATOM 2405 C C . ARG B 1 146 ? 19.703 0.669 6.875 1 30.25 146 ARG B C 1
ATOM 2407 O O . ARG B 1 146 ? 19.641 -0.499 6.484 1 30.25 146 ARG B O 1
ATOM 2414 N N . LEU B 1 147 ? 19.625 1.61 6.016 1 29.7 147 LEU B N 1
ATOM 2415 C CA . LEU B 1 147 ? 19.906 1.154 4.656 1 29.7 147 LEU B CA 1
ATOM 2416 C C . LEU B 1 147 ? 21.391 0.956 4.445 1 29.7 147 LEU B C 1
ATOM 2418 O O . LEU B 1 147 ? 21.812 0.388 3.432 1 29.7 147 LEU B O 1
ATOM 2422 N N . GLY B 1 148 ? 22.266 1.587 5.16 1 27.94 148 GLY B N 1
ATOM 2423 C CA . GLY B 1 148 ? 23.703 1.486 4.934 1 27.94 148 GLY B CA 1
ATOM 2424 C C . GLY B 1 148 ? 24.328 0.28 5.605 1 27.94 148 GLY B C 1
ATOM 2425 O O . GLY B 1 148 ? 25.531 0.041 5.465 1 27.94 148 GLY B O 1
ATOM 2426 N N . GLN B 1 149 ? 23.734 -0.197 6.746 1 24.2 149 GLN B N 1
ATOM 2427 C CA . GLN B 1 149 ? 24.453 -1.4 7.172 1 24.2 149 GLN B CA 1
ATOM 2428 C C . GLN B 1 149 ? 23.891 -2.639 6.473 1 24.2 149 GLN B C 1
ATOM 2430 O O . GLN B 1 149 ? 22.688 -2.725 6.211 1 24.2 149 GLN B O 1
#

Solvent-accessible surface area (backbone atoms only — not comparable to full-atom values): 16688 Å² total; per-residue (Å²): 133,80,79,74,78,75,75,77,75,79,72,76,65,78,75,73,72,75,70,73,54,62,59,58,53,46,49,49,46,49,49,48,50,46,44,54,49,33,51,52,30,41,47,54,43,69,65,50,54,44,82,81,35,95,41,60,65,56,34,48,52,52,40,45,52,32,41,43,60,34,50,31,66,91,82,35,51,64,68,52,40,48,43,54,52,38,34,54,50,52,49,67,40,37,55,63,31,58,28,44,50,45,56,72,64,59,55,83,43,54,66,48,4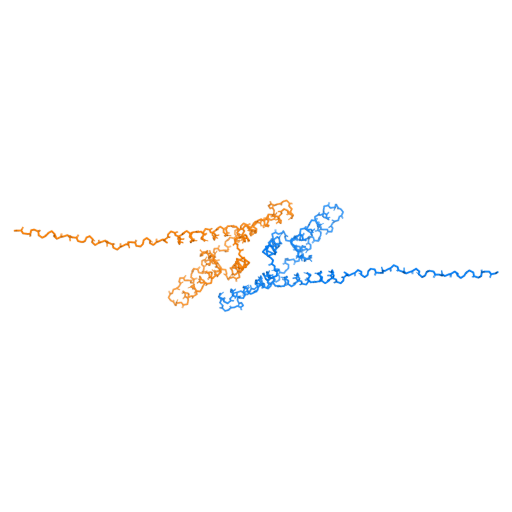2,35,51,53,50,53,50,47,50,54,43,47,68,39,86,81,43,64,56,52,58,48,56,36,53,51,33,45,56,56,63,49,47,65,74,68,102,135,81,77,75,76,74,75,76,74,76,74,76,66,79,75,73,72,75,69,74,54,63,60,57,53,46,51,49,45,50,49,47,49,47,41,53,49,33,51,52,29,42,47,54,43,70,66,50,53,44,81,80,34,95,43,61,64,57,35,48,52,52,40,46,53,31,40,43,59,34,49,30,65,90,80,36,51,65,68,52,39,49,43,53,53,37,34,54,51,53,49,66,40,37,55,62,31,56,28,45,50,46,57,72,67,58,56,80,43,55,66,47,44,34,50,53,50,52,52,46,50,56,43,47,67,39,86,80,44,64,57,54,59,50,56,35,54,51,33,46,55,57,64,49,47,68,74,68,101

InterPro domains:
  IPR003309 SCAN domain [PF02023] (40-126)
  IPR003309 SCAN domain [PS50804] (42-124)
  IPR003309 SCAN domain [SM00431] (38-143)
  IPR003309 SCAN domain [cd07936] (40-122)
  IPR038269 SCAN domain superfamily [G3DSA:1.10.4020.10] (35-126)
  IPR050916 SCAN domain and C2H2-type zinc finger [PTHR45935] (21-133)

Sequence (298 aa):
MATDLIQEGQQEGPAMVKVEEDHFYVQETDLQLNSQSNQIFHQRFRLFRYQETPGPREALRRLRELGRQWLSPETHTKEQILGLLVLEQFLTILPAELQAWVRGQHPESREQAVTVLEDLERLLDEPGEQVGREACSVVTKGSIYRLGQMATDLIQEGQQEGPAMVKVEEDHFYVQETDLQLNSQSNQIFHQRFRLFRYQETPGPREALRRLRELGRQWLSPETHTKEQILGLLVLEQFLTILPAELQAWVRGQHPESREQAVTVLEDLERLLDEPGEQVGREACSVVTKGSIYRLGQ

Organism: Panthera leo (NCBI:txid9689)

Radius of gyration: 31.16 Å; Cα contacts (8 Å, |Δi|>4): 222; chains: 2; bounding box: 73×70×148 Å

Foldseek 3Di:
DPPPPPPPPPPPPDPPPPPVVVVVCVVVVVLVVVLVQLVVLVCCLVVDDPVVDPDDVVSVVVNVVSVCSNLVPVPDDPVSSVFVVVQVVVLVPDDQLLSLQLVVVSDSTSVRSVVSSVVLVVLVPPVPNCPSVVSSVVSVVVVVVVVVD/DPPPPPPPPPPPPPPPPPPVVVVVCVVVVVLVVVLVQLVVLVCCLVVDDPVVDPDDVVSVVVNVVSVCSNLVPVPDDPVSSVFVVVQVVVLVPDDQLLSLQLVVVSDSTSVRSVVSVVVLVVQVPPVPNCPSVVSSVVSVVVVVVVVVD

Secondary structure (DSSP, 8-state):
--------------------HHHHHHHHHHHHHHHHHHHHHHHHHHH--GGGSSSHHHHHHHHHHHHHHHH-TTT--HHHHHHHHHHHHHHHHS-HHHHHHHHHH--SSHHHHHHHHHHHHHHHHSTT--HHHHHHHHHHHHHHHHHH-/--------------------HHHHHHHHHHHHHHHHHHHHHHHHHHH--GGGSSSHHHHHHHHHHHHHHHH-TTT--HHHHHHHHHHHHHHHHS-HHHHHHHHHH--SSHHHHHHHHHHHHHHHHSTT--HHHHHHHHHHHHHHHHHH-

pLDDT: mean 73.6, std 25.06, range [24.2, 97.94]

Nearest PDB structures (foldseek):
  3lhr-assembly1_A  TM=9.443E-01  e=2.122E-08  Homo sapiens
  2fi2-assembly1_B  TM=8.260E-01  e=6.917E-06  Homo sapiens
  2fi2-assembly1_A  TM=7.908E-01  e=6.528E-06  Homo sapiens
  4bhx-assembly1_A  TM=8.911E-01  e=3.925E-05  Homo sapiens
  4e6s-assembly1_A-2  TM=8.113E-01  e=1.323E-04  Mus musculus

=== Feature glossary ===
Legend for the data blocks above and below:

— What the protein is —

Sequence gives the chain of amino acids in standard one-letter code (A=alanine, C=cysteine, …, Y=tyrosine), read N→C. It is the only feature that is directly encoded by the gene; all structural features are derived from the folded form of this sequence.

The annotation block draws on four external resources. InterPro: which protein families and domains the sequence belongs to. GO: standardized terms for what the protein does, what process it participates in, and where in the cell it acts. CATH: which structural fold it has in the CATH hierarchy. Organism: the species of origin.

— Where its atoms are —

Atomic coordinates in PDBx/mmCIF format — the same representation the Protein Data Bank distributes. Each line of the _atom_site loop places one backbone atom in Cartesian space (units: ångströms, origin: arbitrary).

Six rendered views show the 3D structure from the faces of a cube — i.e. along ±x, ±y, ±z. Rendering representation is drawn randomly per protein from cartoon (secondary-structure ribbons), sticks (backbone bonds), or molecular surface; coloring is either N→C rainbow (blue at the N-terminus through red at the C-terminus) or one color per chain.

— Local backbone conformation —

DSSP 8-state secondary structure assigns each residue one of H (α-helix), G (3₁₀-helix), I (π-helix), E (extended β-strand), B (isolated β-bridge), T (hydrogen-bonded turn), S (bend), or '-' (coil). The assignment is computed from backbone hydrogen-bond geometry via the Kabsch–Sander algorithm.

P-SEA three-state annotation labels each residue as helix, strand, or coil based purely on the geometry of the Cα trace. It serves as a fallback when the full backbone (and thus DSSP) is unavailable.

φ (phi) and ψ (psi) are the two rotatable backbone dihedrals per residue: φ is the C(i-1)–N–Cα–C torsion, ψ is the N–Cα–C–N(i+1) torsion, both in degrees on (−180°, 180°]. α-helical residues cluster near (−60°, −45°); β-strand residues near (−120°, +130°). A Ramachandran plot is simply a scatter of (φ, ψ) for every residue.

— Global shape and packing —

Radius of gyration (Rg) is the root-mean-square distance of Cα atoms from their centroid — a single number for overall size and compactness. A globular domain of N residues has Rg ≈ 2.2·N^0.38 Å; an extended or disordered chain has a much larger Rg. The Cα contact count is the number of residue pairs whose Cα atoms are within 8 Å and are more than four positions apart in sequence — a standard proxy for tertiary packing density. The bounding box is the smallest axis-aligned box enclosing all Cα atoms.

Accessible surface area quantifies burial. A residue with SASA near zero is packed into the hydrophobic core; one with SASA >100 Å² sits on the surface. Computed here via the Shrake–Rupley numerical algorithm with a 1.4 Å probe.

The contact map is a binary N×N matrix image: pixel (i, j) is dark where Cα_i and Cα_j are within 8 Å and |i−j|>4. Because the |i−j|>4 filter removes local helical contacts, off-diagonal stripes parallel to the main diagonal indicate parallel β-sheets; stripes perpendicular to it indicate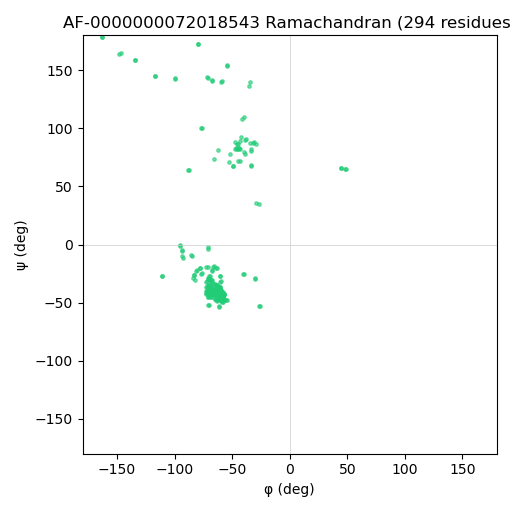 antiparallel β-sheets. The Ramachandran plot scatters every residue's (φ, ψ) pair against the sterically allowed regions. The PAE heatmap renders the predicted-aligned-error matrix.

— Structural neighborhood —

A 3Di character summarizes, for each residue, the relative orientation of the Cα frame of its nearest spatial neighbor. Because it encodes fold topology rather than chemistry, 3Di alignments detect remote structural similarity that sequence alignment misses.

Structural nearest neighbors (via Foldseek easy-search vs the PDB). Reported per hit: target PDB id, E-value, and alignment TM-score. A TM-score above ~0.5 is the conventional threshold for 'same fold'.

— Confidence and disorder —

For AlphaFold models, the B-factor field carries pLDDT — the model's own estimate of local accuracy on a 0–100 scale. Regions with pLDDT<50 should be treated as essentially unmodeled; they often correspond to intrinsically disordered segments.

B-factor (Debye–Waller factor) reflects atomic displacement in the crystal lattice. It is an experimental observable (units Å²), not a prediction; low values mean the atom is pinned down, high values mean it moves or is heterogeneous across the crystal.

Predicted Aligned Error (PAE) is an AlphaFold confidence matrix: entry (i, j) is the expected error in the position of residue j, in ångströms, when the prediction is superimposed on the true structure at residue i. Low PAE within a block of residues means that block is internally rigid and well-predicted; high PAE between two blocks means their relative placement is uncertain even if each block individually is confident.